Protein AF-A0A936IMQ7-F1 (afdb_monomer_lite)

Secondary structure (DSSP, 8-state):
--SSHHHHHHHHHHHHHHHHHHHHHHHHHHHHHHHHHHHHHHHHH-S-EEEE-TTT--EEEEEE-HHHHHHHHHTT-----EEEETTTTT-TT---TTHHHHHH-TTTTBHHHHHHHHHTT-B-TTT--B--GGGTTS---EEE-TTS-EE-GGGS-GGGHHHHHHH-EEE-HHHHHHHHHHHH-GGG-PPPP----STTT-----------

Radius of gyration: 28.68 Å; chains: 1; bounding box: 57×56×106 Å

pLDDT: mean 73.52, std 14.06, range [37.78, 94.25]

Structure (mmCIF, N/CA/C/O backbone):
data_AF-A0A936IMQ7-F1
#
_entry.id   AF-A0A936IMQ7-F1
#
loop_
_atom_site.group_PDB
_atom_site.id
_atom_site.type_symbol
_atom_site.label_atom_id
_atom_site.label_alt_id
_atom_site.label_comp_id
_atom_site.label_asym_id
_atom_site.label_entity_id
_atom_site.label_seq_id
_atom_site.pdbx_PDB_ins_code
_atom_site.Cartn_x
_atom_site.Cartn_y
_atom_site.Cartn_z
_atom_site.occupancy
_atom_site.B_iso_or_equiv
_atom_site.auth_seq_id
_atom_site.auth_comp_id
_atom_site.auth_asym_id
_atom_site.auth_atom_id
_atom_site.pdbx_PDB_model_num
ATOM 1 N N . MET A 1 1 ? -24.079 -12.547 72.847 1.00 51.12 1 MET A N 1
ATOM 2 C CA . MET A 1 1 ? -24.872 -12.432 71.599 1.00 51.12 1 MET A CA 1
ATOM 3 C C . MET A 1 1 ? -24.165 -11.682 70.463 1.00 51.12 1 MET A C 1
ATOM 5 O O . MET A 1 1 ? -24.538 -11.906 69.325 1.00 51.12 1 MET A O 1
ATOM 9 N N . LEU A 1 2 ? -23.136 -10.851 70.708 1.00 53.00 2 LEU A N 1
ATOM 10 C CA . LEU A 1 2 ? -22.425 -10.114 69.640 1.00 53.00 2 LEU A CA 1
ATOM 11 C C . LEU A 1 2 ? -21.290 -10.901 68.941 1.00 53.00 2 LEU A C 1
ATOM 13 O O . LEU A 1 2 ? -20.773 -10.449 67.925 1.00 53.00 2 LEU A O 1
ATOM 17 N N . THR A 1 3 ? -20.904 -12.077 69.447 1.00 53.38 3 THR A N 1
ATOM 18 C CA . THR A 1 3 ? -19.787 -12.890 68.920 1.00 53.38 3 THR A CA 1
ATOM 19 C C . THR A 1 3 ? -20.156 -13.793 67.736 1.00 53.38 3 THR A C 1
ATOM 21 O O . THR A 1 3 ? -19.270 -14.198 66.991 1.00 53.38 3 THR A O 1
ATOM 24 N N . GLU A 1 4 ? -21.446 -14.050 67.503 1.00 54.62 4 GLU A N 1
ATOM 25 C CA . GLU A 1 4 ? -21.937 -14.947 66.438 1.00 54.62 4 GLU A CA 1
ATOM 26 C C . GLU A 1 4 ? -22.021 -14.271 65.050 1.00 54.62 4 GLU A C 1
ATOM 28 O O . GLU A 1 4 ? -22.140 -14.942 64.028 1.00 54.62 4 GLU A O 1
ATOM 33 N N . LEU A 1 5 ? -21.924 -12.936 64.977 1.00 56.88 5 LEU A N 1
ATOM 34 C CA . LEU A 1 5 ? -22.020 -12.173 63.717 1.00 56.88 5 LEU A CA 1
ATOM 35 C C . LEU A 1 5 ? -20.677 -12.037 62.974 1.00 56.88 5 LEU A C 1
ATOM 37 O O . LEU A 1 5 ? -20.646 -11.768 61.772 1.00 56.88 5 LEU A O 1
ATOM 41 N N . ALA A 1 6 ? -19.557 -12.249 63.668 1.00 58.41 6 ALA A N 1
ATOM 42 C CA . ALA A 1 6 ? -18.212 -12.146 63.106 1.00 58.41 6 ALA A CA 1
ATOM 43 C C . ALA A 1 6 ? -17.912 -13.123 61.940 1.00 58.41 6 ALA A C 1
ATOM 45 O O . ALA A 1 6 ? -17.304 -12.681 60.960 1.00 58.41 6 ALA A O 1
ATOM 46 N N . PRO A 1 7 ? -18.308 -14.415 61.973 1.00 61.22 7 PRO A N 1
ATOM 47 C CA . PRO A 1 7 ? -18.085 -15.321 60.842 1.00 61.22 7 PRO A CA 1
ATOM 48 C C . PRO A 1 7 ? -18.966 -14.974 59.632 1.00 61.22 7 PRO A C 1
ATOM 50 O O . PRO A 1 7 ? -18.501 -15.060 58.495 1.00 61.22 7 PRO A O 1
ATOM 53 N N . PHE A 1 8 ? -20.193 -14.494 59.865 1.00 60.84 8 PHE A N 1
ATOM 54 C CA . PHE A 1 8 ? -21.113 -14.074 58.803 1.00 60.84 8 PHE A CA 1
ATOM 55 C C . PHE A 1 8 ? -20.605 -12.832 58.054 1.00 60.84 8 PHE A C 1
ATOM 57 O O . PHE A 1 8 ? -20.620 -12.805 56.823 1.00 60.84 8 PHE A O 1
ATOM 64 N N . MET A 1 9 ? -20.066 -11.833 58.768 1.00 61.41 9 MET A N 1
ATOM 65 C CA . MET A 1 9 ? -19.468 -10.648 58.133 1.00 61.41 9 MET A CA 1
ATOM 66 C C . MET A 1 9 ? -18.175 -10.963 57.364 1.00 61.41 9 MET A C 1
ATOM 68 O O . MET A 1 9 ? -17.939 -10.381 56.306 1.00 61.41 9 MET A O 1
ATOM 72 N N . LYS A 1 10 ? -17.355 -11.912 57.839 1.00 66.75 10 LYS A N 1
ATOM 73 C CA . LYS A 1 10 ? -16.156 -12.381 57.112 1.00 66.75 10 LYS A CA 1
ATOM 74 C C . LYS A 1 10 ? -16.511 -13.105 55.809 1.00 66.75 10 LYS A C 1
ATOM 76 O O . LYS A 1 10 ? -15.830 -12.911 54.801 1.00 66.75 10 LYS A O 1
ATOM 81 N N . GLY A 1 11 ? -17.588 -13.895 55.820 1.00 70.00 11 GLY A N 1
ATOM 82 C CA . GLY A 1 11 ? -18.145 -14.518 54.620 1.00 70.00 11 GLY A CA 1
ATOM 83 C C . GLY A 1 11 ? -18.614 -13.472 53.610 1.00 70.00 11 GLY A C 1
ATOM 84 O O . GLY A 1 11 ? -18.181 -13.499 52.462 1.00 70.00 11 GLY A O 1
ATOM 85 N N . LEU A 1 12 ? -19.411 -12.492 54.050 1.00 73.56 12 LEU A N 1
ATOM 86 C CA . LEU A 1 12 ? -19.926 -11.417 53.194 1.00 73.56 12 LEU A CA 1
ATOM 87 C C . LEU A 1 12 ? -18.802 -10.587 52.547 1.00 73.56 12 LEU A C 1
ATOM 89 O O . LEU A 1 12 ? -18.853 -10.325 51.349 1.00 73.56 12 LEU A O 1
ATOM 93 N N . LEU A 1 13 ? -17.764 -10.223 53.310 1.00 7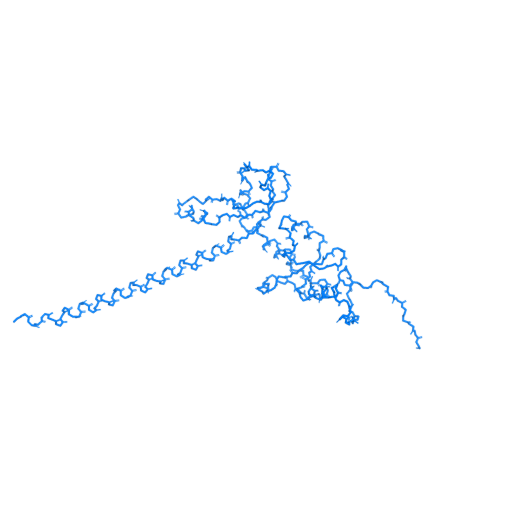4.12 13 LEU A N 1
ATOM 94 C CA . LEU A 1 13 ? -16.594 -9.495 52.800 1.00 74.12 13 LEU A CA 1
ATOM 95 C C . LEU A 1 13 ? -15.784 -10.323 51.788 1.00 74.12 13 LEU A C 1
ATOM 97 O O . LEU A 1 13 ? -15.306 -9.775 50.797 1.00 74.12 13 LEU A O 1
ATOM 101 N N . SER A 1 14 ? -15.674 -11.640 51.996 1.00 76.00 14 SER A N 1
ATOM 102 C CA . SER A 1 14 ? -15.011 -12.543 51.044 1.00 76.00 14 SER A CA 1
ATOM 103 C C . SER A 1 14 ? -15.805 -12.681 49.742 1.00 76.00 14 SER A C 1
ATOM 105 O O . SER A 1 14 ? -15.225 -12.605 48.662 1.00 76.00 14 SER A O 1
ATOM 107 N N . PHE A 1 15 ? -17.135 -12.801 49.822 1.00 81.50 15 PHE A N 1
ATOM 108 C CA . PHE A 1 15 ? -18.008 -12.801 48.643 1.00 81.50 15 PHE A CA 1
ATOM 109 C C . PHE A 1 15 ? -17.945 -11.473 47.882 1.00 81.50 15 PHE A C 1
ATOM 111 O O . PHE A 1 15 ? -17.841 -11.481 46.657 1.00 81.50 15 PHE A O 1
ATOM 118 N N . LEU A 1 16 ? -17.935 -10.337 48.588 1.00 86.06 16 LEU A N 1
ATOM 119 C CA . LEU A 1 16 ? -17.788 -9.017 47.968 1.00 86.06 16 LEU A CA 1
ATOM 120 C C . LEU A 1 16 ? -16.439 -8.878 47.245 1.00 86.06 16 LEU A C 1
ATOM 122 O O . LEU A 1 16 ? -16.382 -8.336 46.143 1.00 86.06 16 LEU A O 1
ATOM 126 N N . GLY A 1 17 ? -15.365 -9.410 47.839 1.00 85.12 17 GLY A N 1
ATOM 127 C CA . GLY A 1 17 ? -14.035 -9.456 47.233 1.00 85.12 17 GLY A CA 1
ATOM 128 C C . GLY A 1 17 ? -13.986 -10.305 45.962 1.00 85.12 17 GLY A C 1
ATOM 129 O O . GLY A 1 17 ? -13.409 -9.877 44.965 1.00 85.12 17 GLY A O 1
ATOM 130 N N . ILE A 1 18 ? -14.650 -11.465 45.956 1.00 87.19 18 ILE A N 1
ATOM 131 C CA . ILE A 1 18 ? -14.766 -12.317 44.761 1.00 87.19 18 ILE A CA 1
ATOM 132 C C . ILE A 1 18 ? -15.558 -11.600 43.664 1.00 87.19 18 ILE A C 1
ATOM 134 O O . ILE A 1 18 ? -15.120 -11.582 42.516 1.00 87.19 18 ILE A O 1
ATOM 138 N N . ILE A 1 19 ? -16.684 -10.964 44.003 1.00 89.38 19 ILE A N 1
ATOM 139 C CA . ILE A 1 19 ? -17.503 -10.212 43.039 1.00 89.38 19 ILE A CA 1
ATOM 140 C C . ILE A 1 19 ? -16.695 -9.060 42.425 1.00 89.38 19 ILE A C 1
ATOM 142 O O . ILE A 1 19 ? -16.680 -8.911 41.205 1.00 89.38 19 ILE A O 1
ATOM 146 N N . LEU A 1 20 ? -15.975 -8.283 43.240 1.00 91.50 20 LEU A N 1
ATOM 147 C CA . LEU A 1 20 ? -15.100 -7.210 42.756 1.00 91.50 20 LEU A CA 1
ATOM 148 C C . LEU A 1 20 ? -13.959 -7.743 41.881 1.00 91.50 20 LEU A C 1
ATOM 150 O O . LEU A 1 20 ? -13.658 -7.149 40.847 1.00 91.50 20 LEU A O 1
ATOM 154 N N . GLY A 1 21 ? -13.359 -8.876 42.253 1.00 91.88 21 GLY A N 1
ATOM 155 C CA . GLY A 1 21 ? -12.326 -9.538 41.459 1.00 91.88 21 GLY A CA 1
ATOM 156 C C . GLY A 1 21 ? -12.841 -9.983 40.090 1.00 91.88 21 GLY A C 1
ATOM 157 O O . GLY A 1 21 ? -12.215 -9.695 39.071 1.00 91.88 21 GLY A O 1
ATOM 158 N N . VAL A 1 22 ? -14.016 -10.615 40.042 1.00 93.06 22 VAL A N 1
ATOM 159 C CA . VAL A 1 22 ? -14.660 -11.026 38.785 1.00 93.06 22 VAL A CA 1
ATOM 160 C C . VAL A 1 22 ? -15.002 -9.808 37.925 1.00 93.06 22 VAL A C 1
ATOM 162 O O . VAL A 1 22 ? -14.702 -9.809 36.733 1.00 93.06 22 VAL A O 1
ATOM 165 N N . LEU A 1 23 ? -15.557 -8.743 38.511 1.00 93.94 23 LEU A N 1
ATOM 166 C CA . LEU A 1 23 ? -15.853 -7.502 37.787 1.00 93.94 23 LEU A CA 1
ATOM 167 C C . LEU A 1 23 ? -14.590 -6.863 37.196 1.00 93.94 23 LEU A C 1
ATOM 169 O O . LEU A 1 23 ? -14.617 -6.419 36.049 1.00 93.94 23 LEU A O 1
ATOM 173 N N . ALA A 1 24 ? -13.478 -6.858 37.935 1.00 93.12 24 ALA A N 1
ATOM 174 C CA . ALA A 1 24 ? -12.204 -6.348 37.438 1.00 93.12 24 ALA A CA 1
ATOM 175 C C . ALA A 1 24 ? -11.687 -7.171 36.247 1.00 93.12 24 ALA A C 1
ATOM 177 O O . ALA A 1 24 ? -11.289 -6.599 35.231 1.00 93.12 24 ALA A O 1
ATOM 178 N N . VAL A 1 25 ? -11.751 -8.504 36.327 1.00 94.06 25 VAL A N 1
ATOM 179 C CA . VAL A 1 25 ? -11.347 -9.393 35.224 1.00 94.06 25 VAL A CA 1
ATOM 180 C C . VAL A 1 25 ? -12.217 -9.168 33.986 1.00 94.06 25 VAL A C 1
ATOM 182 O O . VAL A 1 25 ? -11.688 -9.041 32.881 1.00 94.06 25 VAL A O 1
ATOM 185 N N . VAL A 1 26 ? -13.538 -9.058 34.157 1.00 94.25 26 VAL A N 1
ATOM 186 C CA . VAL A 1 26 ? -14.471 -8.780 33.053 1.00 94.25 26 VAL A CA 1
ATOM 187 C C . VAL A 1 26 ? -14.183 -7.418 32.418 1.00 94.25 26 VAL A C 1
ATOM 189 O O . VAL A 1 26 ? -14.146 -7.316 31.191 1.00 94.25 26 VAL A O 1
ATOM 192 N N . ALA A 1 27 ? -13.920 -6.386 33.222 1.00 92.94 27 ALA A N 1
ATOM 193 C CA . ALA A 1 27 ? -13.585 -5.055 32.722 1.00 92.94 27 ALA A CA 1
ATOM 194 C C . ALA A 1 27 ? -12.283 -5.055 31.903 1.00 92.94 27 ALA A C 1
ATOM 196 O O . ALA A 1 27 ? -12.239 -4.477 30.814 1.00 92.94 27 ALA A O 1
ATOM 197 N N . VAL A 1 28 ? -11.240 -5.746 32.379 1.00 93.62 28 VAL A N 1
ATOM 198 C CA . VAL A 1 28 ? -9.969 -5.888 31.649 1.00 93.62 28 VAL A CA 1
ATOM 199 C C . VAL A 1 28 ? -10.173 -6.658 30.344 1.00 93.62 28 VAL A C 1
ATOM 201 O O . VAL A 1 28 ? -9.701 -6.218 29.296 1.00 93.62 28 VAL A O 1
ATOM 204 N N . ALA A 1 29 ? -10.918 -7.766 30.369 1.00 91.56 29 ALA A N 1
ATOM 205 C CA . ALA A 1 29 ? -11.208 -8.551 29.171 1.00 91.56 29 ALA A CA 1
ATOM 206 C C . ALA A 1 29 ? -11.984 -7.738 28.118 1.00 91.56 29 ALA A C 1
ATOM 208 O O . ALA A 1 29 ? -11.628 -7.756 26.938 1.00 91.56 29 ALA A O 1
ATOM 209 N N . ALA A 1 30 ? -12.993 -6.971 28.541 1.00 91.38 30 ALA A N 1
ATOM 210 C CA . ALA A 1 30 ? -13.750 -6.084 27.661 1.00 91.38 30 ALA A CA 1
ATOM 211 C C . ALA A 1 30 ? -12.865 -4.980 27.056 1.00 91.38 30 ALA A C 1
ATOM 213 O O . ALA A 1 30 ? -12.957 -4.698 25.860 1.00 91.38 30 ALA A O 1
ATOM 214 N N . MET A 1 31 ? -11.968 -4.393 27.856 1.00 90.00 31 MET A N 1
ATOM 215 C CA . MET A 1 31 ? -11.026 -3.372 27.392 1.00 90.00 31 MET A CA 1
ATOM 216 C C . MET A 1 31 ? -10.050 -3.929 26.347 1.00 90.00 31 MET A C 1
ATOM 218 O O . MET A 1 31 ? -9.842 -3.302 25.308 1.00 90.00 31 MET A O 1
ATOM 222 N N . LEU A 1 32 ? -9.499 -5.125 26.576 1.00 90.12 32 LEU A N 1
ATOM 223 C CA . LEU A 1 32 ? -8.622 -5.800 25.615 1.00 90.12 32 LEU A CA 1
ATOM 224 C C . LEU A 1 32 ? -9.361 -6.149 24.320 1.00 90.12 32 LEU A C 1
ATOM 226 O O . LEU A 1 32 ? -8.831 -5.938 23.229 1.00 90.12 32 LEU A O 1
ATOM 230 N N . TRP A 1 33 ? -10.598 -6.636 24.417 1.00 90.44 33 TRP A N 1
ATOM 231 C CA . TRP A 1 33 ? -11.414 -6.955 23.247 1.00 90.44 33 TRP A CA 1
ATOM 232 C C . TRP A 1 33 ? -11.712 -5.713 22.396 1.00 90.44 33 TRP A C 1
ATOM 234 O O . TRP A 1 33 ? -11.507 -5.731 21.179 1.00 90.44 33 TRP A O 1
ATOM 244 N N . LEU A 1 34 ? -12.099 -4.602 23.033 1.00 83.50 34 LEU A N 1
ATOM 245 C CA . LEU A 1 34 ? -12.276 -3.312 22.360 1.00 83.50 34 LEU A CA 1
ATOM 246 C C . LEU A 1 34 ? -10.975 -2.826 21.714 1.00 83.50 34 LEU A C 1
ATOM 248 O O . LEU A 1 34 ? -10.996 -2.396 20.562 1.00 83.50 34 LEU A O 1
ATOM 252 N N . ALA A 1 35 ? -9.838 -2.943 22.405 1.00 78.06 35 ALA A N 1
ATOM 253 C CA . ALA A 1 35 ? -8.538 -2.569 21.856 1.00 78.06 35 ALA A CA 1
ATOM 254 C C . ALA A 1 35 ? -8.197 -3.374 20.592 1.00 78.06 35 ALA A C 1
ATOM 256 O O . ALA A 1 35 ? -7.754 -2.797 19.600 1.00 78.06 35 ALA A O 1
ATOM 257 N N . VAL A 1 36 ? -8.468 -4.683 20.578 1.00 81.62 36 VAL A N 1
ATOM 258 C CA . VAL A 1 36 ? -8.262 -5.540 19.398 1.00 81.62 36 VAL A CA 1
ATOM 259 C C . VAL A 1 36 ? -9.173 -5.131 18.241 1.00 81.62 36 VAL A C 1
ATOM 261 O O . VAL A 1 36 ? -8.711 -5.059 17.100 1.00 81.62 36 VAL A O 1
ATOM 264 N N . LEU A 1 37 ? -10.448 -4.838 18.502 1.00 77.06 37 LEU A N 1
ATOM 265 C CA . LEU A 1 37 ? -11.380 -4.383 17.466 1.00 77.06 37 LEU A CA 1
ATOM 266 C C . LEU A 1 37 ? -10.973 -3.034 16.872 1.00 77.06 37 LEU A C 1
ATOM 268 O O . LEU A 1 37 ? -10.955 -2.880 15.647 1.00 77.06 37 LEU A O 1
ATOM 272 N N . VAL A 1 38 ? -10.606 -2.075 17.724 1.00 72.62 38 VAL A N 1
ATOM 273 C CA . VAL A 1 38 ? -10.101 -0.765 17.298 1.00 72.62 38 VAL A CA 1
ATOM 274 C C . VAL A 1 38 ? -8.823 -0.941 16.490 1.00 72.62 38 VAL A C 1
ATOM 276 O O . VAL A 1 38 ? -8.717 -0.383 15.404 1.00 72.62 38 VAL A O 1
ATOM 279 N N . PHE A 1 39 ? -7.887 -1.768 16.954 1.00 70.75 39 PHE A N 1
ATOM 280 C CA . PHE A 1 39 ? -6.629 -2.025 16.261 1.00 70.75 39 PHE A CA 1
ATOM 281 C C . PHE A 1 39 ? -6.828 -2.694 14.896 1.00 70.75 39 PHE A C 1
ATOM 283 O O . PHE A 1 39 ? -6.188 -2.301 13.922 1.00 70.75 39 PHE A O 1
ATOM 290 N N . ARG A 1 40 ? -7.738 -3.670 14.790 1.00 70.19 40 ARG A N 1
ATOM 291 C CA . ARG A 1 40 ? -8.092 -4.311 13.512 1.00 70.19 40 ARG A CA 1
ATOM 292 C C . ARG A 1 40 ? -8.720 -3.323 12.542 1.00 70.19 40 ARG A C 1
ATOM 294 O O . ARG A 1 40 ? -8.274 -3.231 11.403 1.00 70.19 40 ARG A O 1
ATOM 301 N N . THR A 1 41 ? -9.701 -2.555 13.007 1.00 60.03 41 THR A N 1
ATOM 302 C CA . THR A 1 41 ? -10.362 -1.523 12.197 1.00 60.03 41 THR A CA 1
ATOM 303 C C . THR A 1 41 ? -9.352 -0.470 11.748 1.00 60.03 41 THR A C 1
ATOM 305 O O . THR A 1 41 ? -9.326 -0.082 10.586 1.00 60.03 41 THR A O 1
ATOM 308 N N . TRP A 1 42 ? -8.464 -0.052 12.648 1.00 60.06 42 TRP A N 1
ATOM 309 C CA . TRP A 1 42 ? -7.395 0.890 12.356 1.00 60.06 42 TRP A CA 1
ATOM 310 C C . TRP A 1 42 ? -6.408 0.340 11.331 1.00 60.06 42 TRP A C 1
ATOM 312 O O . TRP A 1 42 ? -6.083 1.054 10.392 1.00 60.06 42 TRP A O 1
ATOM 322 N N . ARG A 1 43 ? -5.983 -0.925 11.444 1.00 62.09 43 ARG A N 1
ATOM 323 C CA . ARG A 1 43 ? -5.125 -1.569 10.436 1.00 62.09 43 ARG A CA 1
ATOM 324 C C . ARG A 1 43 ? -5.801 -1.692 9.073 1.00 62.09 43 ARG A C 1
ATOM 326 O O . ARG A 1 43 ? -5.127 -1.506 8.074 1.00 62.09 43 ARG A O 1
ATOM 333 N N . GLN A 1 44 ? -7.098 -1.997 9.028 1.00 59.06 44 GLN A N 1
ATOM 334 C CA . GLN A 1 44 ? -7.849 -2.110 7.771 1.00 59.06 44 GLN A CA 1
ATOM 335 C C . GLN A 1 44 ? -8.097 -0.750 7.105 1.00 59.06 44 GLN A C 1
ATOM 337 O O . GLN A 1 44 ? -8.169 -0.663 5.884 1.00 59.06 44 GLN A O 1
ATOM 342 N N . GLN A 1 45 ? -8.255 0.311 7.901 1.00 55.03 45 GLN A N 1
ATOM 343 C CA . GLN A 1 45 ? -8.520 1.662 7.400 1.00 55.03 45 GLN A CA 1
ATOM 344 C C . GLN A 1 45 ? -7.242 2.467 7.139 1.00 55.03 45 GLN A C 1
ATOM 346 O O . GLN A 1 45 ? -7.274 3.405 6.334 1.00 55.03 45 GLN A O 1
ATOM 351 N N . ARG A 1 46 ? -6.128 2.100 7.790 1.00 53.03 46 ARG A N 1
ATOM 352 C CA . ARG A 1 46 ? -4.794 2.620 7.492 1.00 53.03 46 ARG A CA 1
ATOM 353 C C . ARG A 1 46 ? -4.306 2.079 6.161 1.00 53.03 46 ARG A C 1
ATOM 355 O O . ARG A 1 46 ? -4.319 0.880 5.911 1.00 53.03 46 ARG A O 1
ATOM 362 N N . GLY A 1 47 ? -3.808 2.985 5.340 1.00 61.34 47 GLY A N 1
ATOM 363 C CA . GLY A 1 47 ? -3.263 2.661 4.038 1.00 61.34 47 GLY A CA 1
ATOM 364 C C . GLY A 1 47 ? -3.447 3.831 3.094 1.00 61.34 47 GLY A C 1
ATOM 365 O O . GLY A 1 47 ? -4.458 4.538 3.145 1.00 61.34 47 GLY A O 1
ATOM 366 N N . MET A 1 48 ? -2.453 4.017 2.235 1.00 64.12 48 MET A N 1
ATOM 367 C CA . MET A 1 48 ? -2.537 4.984 1.156 1.00 64.12 48 MET A CA 1
ATOM 368 C C . MET A 1 48 ? -3.579 4.496 0.150 1.00 64.12 48 MET A C 1
ATOM 370 O O . MET A 1 48 ? -3.650 3.304 -0.174 1.00 64.12 48 MET A O 1
ATOM 374 N N . ARG A 1 49 ? -4.419 5.417 -0.306 1.00 75.88 49 ARG A N 1
ATOM 375 C CA . ARG A 1 49 ? -5.433 5.178 -1.327 1.00 75.88 49 ARG A CA 1
ATOM 376 C C . ARG A 1 49 ? -5.067 5.951 -2.578 1.00 75.88 49 ARG A C 1
ATOM 378 O O . ARG A 1 49 ? -4.639 7.102 -2.489 1.00 75.88 49 ARG A O 1
ATOM 385 N N . VAL A 1 50 ? -5.246 5.314 -3.726 1.00 76.38 50 VAL A N 1
ATOM 386 C CA . VAL A 1 50 ? -5.078 5.955 -5.028 1.00 76.38 50 VAL A CA 1
ATOM 387 C C . VAL A 1 50 ? -6.453 6.391 -5.495 1.00 76.38 50 VAL A C 1
ATOM 389 O O . VAL A 1 50 ? -7.366 5.575 -5.604 1.00 76.38 50 VAL A O 1
ATOM 392 N N . ILE A 1 51 ? -6.607 7.687 -5.724 1.00 77.00 51 ILE A N 1
ATOM 393 C CA . ILE A 1 51 ? -7.869 8.294 -6.145 1.00 77.00 51 ILE A CA 1
ATOM 394 C C . ILE A 1 51 ? -7.632 9.232 -7.324 1.00 77.00 51 ILE A C 1
ATOM 396 O O . ILE A 1 51 ? -6.545 9.795 -7.480 1.00 77.00 51 ILE A O 1
ATOM 400 N N . THR A 1 52 ? -8.669 9.463 -8.123 1.00 76.19 52 THR A N 1
ATOM 401 C CA . THR A 1 52 ? -8.628 10.481 -9.176 1.00 76.19 52 THR A CA 1
ATOM 402 C C . THR A 1 52 ? -9.155 11.790 -8.607 1.00 76.19 52 THR A C 1
ATOM 404 O O . THR A 1 52 ? -10.315 11.880 -8.196 1.00 76.19 52 THR A O 1
ATOM 407 N N . CYS A 1 53 ? -8.307 12.819 -8.556 1.00 75.00 53 CYS A N 1
ATOM 408 C CA . CYS A 1 53 ? -8.693 14.126 -8.035 1.00 75.00 53 CYS A CA 1
ATOM 409 C C . CYS A 1 53 ? -9.744 14.772 -8.962 1.00 75.00 53 CYS A C 1
ATOM 411 O O . CYS A 1 53 ? -9.457 14.972 -10.143 1.00 75.00 53 CYS A O 1
ATOM 413 N N . PRO A 1 54 ? -10.939 15.142 -8.462 1.00 73.06 54 PRO A N 1
ATOM 414 C CA . PRO A 1 54 ? -12.013 15.672 -9.305 1.00 73.06 54 PRO A CA 1
ATOM 415 C C . PRO A 1 54 ? -11.687 17.045 -9.903 1.00 73.06 54 PRO A C 1
ATOM 417 O O . PRO A 1 54 ? -12.194 17.390 -10.959 1.00 73.06 54 PRO A O 1
ATOM 420 N N . GLU A 1 55 ? -10.814 17.822 -9.260 1.00 69.88 55 GLU A N 1
ATOM 421 C CA . GLU A 1 55 ? -10.494 19.182 -9.705 1.00 69.88 55 GLU A CA 1
ATOM 422 C C . GLU A 1 55 ? -9.472 19.243 -10.851 1.00 69.88 55 GLU A C 1
ATOM 424 O O . GLU A 1 55 ? -9.313 20.286 -11.476 1.00 69.88 55 GLU A O 1
ATOM 429 N N . ASN A 1 56 ? -8.679 18.193 -11.068 1.00 70.50 56 ASN A N 1
ATOM 430 C CA . ASN A 1 56 ? -7.631 18.200 -12.100 1.00 70.50 56 ASN A CA 1
ATOM 431 C C . ASN A 1 56 ? -7.515 16.885 -12.877 1.00 70.50 56 ASN A C 1
ATOM 433 O O . ASN A 1 56 ? -6.637 16.773 -13.728 1.00 70.50 56 ASN A O 1
ATOM 437 N N . HIS A 1 57 ? -8.366 15.906 -12.571 1.00 73.00 57 HIS A N 1
ATOM 438 C CA . HIS A 1 57 ? -8.432 14.587 -13.201 1.00 73.00 57 HIS A CA 1
ATOM 439 C C . HIS A 1 57 ? -7.124 13.786 -13.179 1.00 73.00 57 HIS A C 1
ATOM 441 O O . HIS A 1 57 ? -6.980 12.827 -13.930 1.00 73.00 57 HIS A O 1
ATOM 447 N N . LYS A 1 58 ? -6.173 14.140 -12.306 1.00 72.94 58 LYS A N 1
ATOM 448 C CA . LYS A 1 58 ? -4.934 13.377 -12.124 1.00 72.94 58 LYS A CA 1
ATOM 449 C C . LYS A 1 58 ? -5.033 12.469 -10.905 1.00 72.94 58 LYS A C 1
ATOM 451 O O . LYS A 1 58 ? -5.724 12.779 -9.929 1.00 72.94 58 LYS A O 1
ATOM 456 N N . THR A 1 59 ? -4.273 11.386 -10.947 1.00 75.88 59 THR A N 1
ATOM 457 C CA . THR A 1 59 ? -4.108 10.455 -9.838 1.00 75.88 59 THR A CA 1
ATOM 458 C C . THR A 1 59 ? -3.413 11.132 -8.657 1.00 75.88 59 THR A C 1
ATOM 460 O O . THR A 1 59 ? -2.431 11.854 -8.832 1.00 75.88 59 THR A O 1
ATOM 463 N N . ALA A 1 60 ? -3.932 10.924 -7.450 1.00 72.25 60 ALA A N 1
ATOM 464 C CA . ALA A 1 60 ? -3.361 11.434 -6.210 1.00 72.25 60 ALA A CA 1
ATOM 465 C C . ALA A 1 60 ? -3.340 10.333 -5.147 1.00 72.25 60 ALA A C 1
ATOM 467 O O . ALA A 1 60 ? -4.297 9.565 -5.015 1.00 72.25 60 ALA A O 1
ATOM 468 N N . ALA A 1 61 ? -2.256 10.289 -4.374 1.00 73.19 61 ALA A N 1
ATOM 469 C CA . ALA A 1 61 ? -2.154 9.436 -3.204 1.00 73.19 61 ALA A CA 1
ATOM 470 C C . ALA A 1 61 ? -2.711 10.184 -1.992 1.00 73.19 61 ALA A C 1
ATOM 472 O O . ALA A 1 61 ? -2.280 11.303 -1.687 1.00 73.19 61 ALA A O 1
ATOM 473 N N . VAL A 1 62 ? -3.675 9.572 -1.307 1.00 71.62 62 VAL A N 1
ATOM 474 C CA . VAL A 1 62 ? -4.299 10.150 -0.117 1.00 71.62 62 VAL A CA 1
ATOM 475 C C . VAL A 1 62 ? -4.324 9.177 1.046 1.00 71.62 62 VAL A C 1
ATOM 477 O O . VAL A 1 62 ? -4.541 7.977 0.881 1.00 71.62 62 VAL A O 1
ATOM 480 N N . GLU A 1 63 ? -4.154 9.717 2.245 1.00 68.38 63 GLU A N 1
ATOM 481 C CA . GLU A 1 63 ? -4.337 8.987 3.493 1.00 68.38 63 GLU A CA 1
ATOM 482 C C . GLU A 1 63 ? -5.524 9.588 4.255 1.00 68.38 63 GLU A C 1
ATOM 484 O O . GLU A 1 63 ? -5.694 10.808 4.311 1.00 68.38 63 GLU A O 1
ATOM 489 N N . VAL A 1 64 ? -6.369 8.730 4.829 1.00 65.88 64 VAL A N 1
ATOM 490 C CA . VAL A 1 64 ? -7.521 9.147 5.639 1.00 65.88 64 VAL A CA 1
ATOM 491 C C . VAL A 1 64 ? -7.108 9.217 7.106 1.00 65.88 64 VAL A C 1
ATOM 493 O O . VAL A 1 64 ? -6.505 8.288 7.646 1.00 65.88 64 VAL A O 1
ATOM 496 N N . SER A 1 65 ? -7.500 10.292 7.788 1.00 59.81 65 SER A N 1
ATOM 497 C CA . SER A 1 65 ? -7.295 10.458 9.224 1.00 59.81 65 SER A CA 1
ATOM 498 C C . SER A 1 65 ? -8.185 9.500 10.029 1.00 59.81 65 SER A C 1
ATOM 500 O O . SER A 1 65 ? -9.333 9.772 10.380 1.00 59.81 65 SER A O 1
ATOM 502 N N . VAL A 1 66 ? -7.620 8.339 10.359 1.00 61.53 66 VAL A N 1
ATOM 503 C CA . VAL A 1 66 ? -8.296 7.297 11.144 1.00 61.53 66 VAL A CA 1
ATOM 504 C C . VAL A 1 66 ? -8.738 7.769 12.546 1.00 61.53 66 VAL A C 1
ATOM 506 O O . VAL A 1 66 ? -9.835 7.399 12.962 1.00 61.53 66 VAL A O 1
ATOM 509 N N . PRO A 1 67 ? -7.976 8.604 13.288 1.00 57.59 67 PRO A N 1
ATOM 510 C CA . PRO A 1 67 ? -8.413 9.079 14.604 1.00 57.59 67 PRO A CA 1
ATOM 511 C C . PRO A 1 67 ? -9.688 9.934 14.556 1.00 57.59 67 PRO A C 1
ATOM 513 O O . PRO A 1 67 ? -10.553 9.781 15.417 1.00 57.59 67 PRO A O 1
ATOM 516 N N . HIS A 1 68 ? -9.818 10.806 13.545 1.00 58.66 68 HIS A N 1
ATOM 517 C CA . HIS A 1 68 ? -11.003 11.655 13.367 1.00 58.66 68 HIS A CA 1
ATOM 518 C C . HIS A 1 68 ? -12.223 10.801 13.034 1.00 58.66 68 HIS A C 1
ATOM 520 O O . HIS A 1 68 ? -13.252 10.914 13.691 1.00 58.66 68 HIS A O 1
ATOM 526 N N . LEU A 1 69 ? -12.053 9.854 12.110 1.00 56.03 69 LEU A N 1
ATOM 527 C CA . LEU A 1 69 ? -13.106 8.939 11.684 1.00 56.03 69 LEU A CA 1
ATOM 528 C C . LEU A 1 69 ? -13.635 8.050 12.818 1.00 56.03 69 LEU A C 1
ATOM 530 O O . LEU A 1 69 ? -14.837 7.830 12.924 1.00 56.03 69 LEU A O 1
ATOM 534 N N . ILE A 1 70 ? -12.761 7.534 13.688 1.00 61.50 70 ILE A N 1
ATOM 535 C CA . ILE A 1 70 ? -13.192 6.722 14.838 1.00 61.50 70 ILE A CA 1
ATOM 536 C C . ILE A 1 70 ? -14.004 7.571 15.823 1.00 61.50 70 ILE A C 1
ATOM 538 O O . ILE A 1 70 ? -15.037 7.117 16.318 1.00 61.50 70 ILE A O 1
ATOM 542 N N . LYS A 1 71 ? -13.559 8.804 16.091 1.00 62.22 71 LYS A N 1
ATOM 543 C CA . LYS A 1 71 ? -14.228 9.715 17.026 1.00 62.22 71 LYS A CA 1
ATOM 544 C C . LYS A 1 71 ? -15.632 10.084 16.545 1.00 62.22 71 LYS A C 1
ATOM 546 O O . LYS A 1 71 ? -16.574 10.031 17.329 1.00 62.22 71 LYS A O 1
ATOM 551 N N . THR A 1 72 ? -15.773 10.411 15.266 1.00 62.06 72 THR A N 1
ATOM 552 C CA . THR A 1 72 ? -17.044 10.846 14.673 1.00 62.06 72 THR A CA 1
ATOM 553 C C . THR A 1 72 ? -17.985 9.668 14.397 1.00 62.06 72 THR A C 1
ATOM 555 O O . THR A 1 72 ? -19.191 9.775 14.618 1.00 62.06 72 THR A O 1
ATOM 558 N N . LYS A 1 73 ? -17.453 8.476 14.084 1.00 60.38 73 LYS A N 1
ATOM 559 C CA . LYS A 1 73 ? -18.241 7.230 14.030 1.00 60.38 73 LYS A CA 1
ATOM 560 C C . LYS A 1 73 ? -18.889 6.889 15.376 1.00 60.38 73 LYS A C 1
ATOM 562 O O . LYS A 1 73 ? -20.027 6.432 15.398 1.00 60.38 73 LYS A O 1
ATOM 567 N N . LEU A 1 74 ? -18.203 7.144 16.493 1.00 61.69 74 LEU A N 1
ATOM 568 C CA . LEU A 1 74 ? -18.777 6.972 17.834 1.00 61.69 74 LEU A CA 1
ATOM 569 C C . LEU A 1 74 ? -19.911 7.979 18.124 1.00 61.69 74 LEU A C 1
ATOM 571 O O . LEU A 1 74 ? -20.756 7.722 18.973 1.00 61.69 74 LEU A O 1
ATOM 575 N N . GLN A 1 75 ? -19.933 9.107 17.408 1.00 66.81 75 GLN A N 1
ATOM 576 C CA . GLN A 1 75 ? -20.941 10.169 17.504 1.00 66.81 75 GLN A CA 1
ATOM 577 C C . GLN A 1 75 ? -22.086 10.010 16.484 1.00 66.81 75 GLN A C 1
ATOM 579 O O . GLN A 1 75 ? -22.981 10.849 16.440 1.00 66.81 75 GLN A O 1
ATOM 584 N N . GLY A 1 76 ? -22.087 8.937 15.682 1.00 48.34 76 GLY A N 1
ATOM 585 C CA . GLY A 1 76 ? -23.167 8.604 14.744 1.00 48.34 76 GLY A CA 1
ATOM 586 C C . GLY A 1 76 ? -23.063 9.242 13.354 1.00 48.34 76 GLY A C 1
ATOM 587 O O . GLY A 1 76 ? -23.851 8.891 12.481 1.00 48.34 76 GLY A O 1
ATOM 588 N N . ALA A 1 77 ? -22.078 10.110 13.113 1.00 56.50 77 ALA A N 1
ATOM 589 C CA . ALA A 1 77 ? -21.832 10.731 11.812 1.00 56.50 77 ALA A CA 1
ATOM 590 C C . ALA A 1 77 ? -20.357 10.529 11.430 1.00 56.50 77 ALA A C 1
ATOM 592 O O . ALA A 1 77 ? -19.516 11.303 11.870 1.00 56.50 77 ALA A O 1
ATOM 593 N N . PRO A 1 78 ? -19.996 9.468 10.685 1.00 57.44 78 PRO A N 1
ATOM 594 C CA . PRO A 1 78 ? -18.609 9.220 10.310 1.00 57.44 78 PRO A CA 1
ATOM 595 C C . PRO A 1 78 ? -18.123 10.302 9.340 1.00 57.44 78 PRO A C 1
ATOM 597 O O . PRO A 1 78 ? -18.463 10.293 8.163 1.00 57.44 78 PRO A O 1
ATOM 600 N N . GLU A 1 79 ? -17.306 11.226 9.835 1.00 61.28 79 GLU A N 1
ATOM 601 C CA . GLU A 1 79 ? -16.642 12.227 9.003 1.00 61.28 79 GLU A CA 1
ATOM 602 C C . GLU A 1 79 ? -15.300 11.685 8.516 1.00 61.28 79 GLU A C 1
ATOM 604 O O . GLU A 1 79 ? -14.373 11.445 9.302 1.00 61.28 79 GLU A O 1
ATOM 609 N N . PHE A 1 80 ? -15.179 11.520 7.202 1.00 60.72 80 PHE A N 1
ATOM 610 C CA . PHE A 1 80 ? -13.903 11.260 6.559 1.00 60.72 80 PHE A CA 1
ATOM 611 C C . PHE A 1 80 ? -13.150 12.585 6.416 1.00 60.72 80 PHE A C 1
ATOM 613 O O . PHE A 1 80 ? -13.707 13.596 6.005 1.00 60.72 80 PHE A O 1
ATOM 620 N N . ARG A 1 81 ? -11.864 12.597 6.768 1.00 67.12 81 ARG A N 1
ATOM 621 C CA . ARG A 1 81 ? -10.980 13.748 6.552 1.00 67.12 81 ARG A CA 1
ATOM 622 C C . ARG A 1 81 ? -9.619 13.247 6.119 1.00 67.12 81 ARG A C 1
ATOM 624 O O . ARG A 1 81 ? -9.111 12.295 6.713 1.00 67.12 81 ARG A O 1
ATOM 631 N N . LEU A 1 82 ? -9.016 13.881 5.121 1.00 68.69 82 LEU A N 1
ATOM 632 C CA . LEU A 1 82 ? -7.668 13.522 4.675 1.00 68.69 82 LEU A CA 1
ATOM 633 C C . LEU A 1 82 ? -6.618 13.913 5.729 1.00 68.69 82 LEU A C 1
ATOM 635 O O . LEU A 1 82 ? -6.638 15.038 6.227 1.00 68.69 82 LEU A O 1
ATOM 639 N N . SER A 1 83 ? -5.715 12.990 6.074 1.00 63.84 83 SER A N 1
ATOM 640 C CA . SER A 1 83 ? -4.513 13.273 6.875 1.00 63.84 83 SER A CA 1
ATOM 641 C C . SER A 1 83 ? -3.362 13.754 6.003 1.00 63.84 83 SER A C 1
ATOM 643 O O . SER A 1 83 ? -2.609 14.625 6.427 1.00 63.84 83 SER A O 1
ATOM 645 N N . GLN A 1 84 ? -3.229 13.197 4.797 1.00 66.31 84 GLN A N 1
ATOM 646 C CA . GLN A 1 84 ? -2.179 13.539 3.842 1.00 66.31 84 GLN A CA 1
ATOM 647 C C . GLN A 1 84 ? -2.707 13.458 2.409 1.00 66.31 84 GLN A C 1
ATOM 649 O O . GLN A 1 84 ? -3.587 12.654 2.093 1.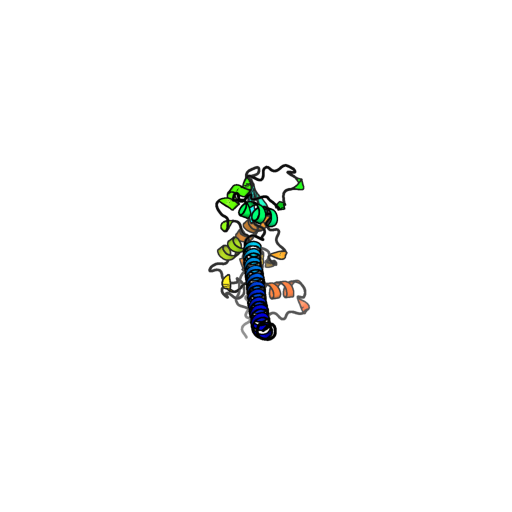00 66.31 84 GLN A O 1
ATOM 654 N N . CYS A 1 85 ? -2.147 14.294 1.540 1.00 74.44 85 CYS A N 1
ATOM 655 C CA . CYS A 1 85 ? -2.401 14.296 0.106 1.00 74.44 85 CYS A CA 1
ATOM 656 C C . CYS A 1 85 ? -1.092 14.650 -0.600 1.00 74.44 85 CYS A C 1
ATOM 658 O O . CYS A 1 85 ? -0.501 15.685 -0.284 1.00 74.44 85 CYS A O 1
ATOM 660 N N . SER A 1 86 ? -0.650 13.840 -1.567 1.00 72.19 86 SER A N 1
ATOM 661 C CA . SER A 1 86 ? 0.602 14.104 -2.300 1.00 72.19 86 SER A CA 1
ATOM 662 C C . SER A 1 86 ? 0.583 15.428 -3.079 1.00 72.19 86 SER A C 1
ATOM 664 O O . SER A 1 86 ? 1.623 15.958 -3.451 1.00 72.19 86 SER A O 1
ATOM 666 N N . ARG A 1 87 ? -0.602 16.023 -3.261 1.00 72.00 87 ARG A N 1
ATOM 667 C CA . ARG A 1 87 ? -0.812 17.295 -3.965 1.00 72.00 87 ARG A CA 1
ATOM 668 C C . ARG A 1 87 ? -0.904 18.531 -3.067 1.00 72.00 87 ARG A C 1
ATOM 670 O O . ARG A 1 87 ? -1.192 19.619 -3.566 1.00 72.00 87 ARG A O 1
ATOM 677 N N . TRP A 1 88 ? -0.728 18.394 -1.752 1.00 68.69 88 TRP A N 1
ATOM 678 C CA . TRP A 1 88 ? -1.089 19.464 -0.815 1.00 68.69 88 TRP A CA 1
ATOM 679 C C . TRP A 1 88 ? -0.234 20.754 -0.850 1.00 68.69 88 TRP A C 1
ATOM 681 O O . TRP A 1 88 ? -0.782 21.782 -0.462 1.00 68.69 88 TRP A O 1
ATOM 691 N N . PRO A 1 89 ? 1.007 20.840 -1.373 1.00 60.16 89 PRO A N 1
ATOM 692 C CA . PRO A 1 89 ? 1.619 22.163 -1.526 1.00 60.16 89 PRO A CA 1
ATOM 693 C C . PRO A 1 89 ? 0.973 22.998 -2.649 1.00 60.16 89 PRO A C 1
ATOM 695 O O . PRO A 1 89 ? 0.930 24.218 -2.548 1.00 60.16 89 PRO A O 1
ATOM 698 N N . GLU A 1 90 ? 0.416 22.369 -3.693 1.00 58.31 90 GLU A N 1
ATOM 699 C CA . GLU A 1 90 ? -0.189 23.072 -4.843 1.00 58.31 90 GLU A CA 1
ATOM 700 C C . GLU A 1 90 ? -1.624 23.561 -4.577 1.00 58.31 90 GLU A C 1
ATOM 702 O O . GLU A 1 90 ? -2.104 24.469 -5.253 1.00 58.31 90 GLU A O 1
ATOM 707 N N . LYS A 1 91 ? -2.338 22.936 -3.628 1.00 59.94 91 LYS A N 1
ATOM 708 C CA . LYS A 1 91 ? -3.773 23.164 -3.361 1.00 59.94 91 LYS A CA 1
ATOM 709 C C . LYS A 1 91 ? -4.086 23.283 -1.869 1.00 59.94 91 LYS A C 1
ATOM 711 O O . LYS A 1 91 ? -4.960 22.589 -1.340 1.00 59.94 91 LYS A O 1
ATOM 716 N N . ALA A 1 92 ? -3.350 24.144 -1.171 1.00 53.47 92 ALA A N 1
ATOM 717 C CA . ALA A 1 92 ? -3.650 24.523 0.208 1.00 53.47 92 ALA A CA 1
ATOM 718 C C . ALA A 1 92 ? -5.061 25.151 0.277 1.00 53.47 92 ALA A C 1
ATOM 720 O O . ALA A 1 92 ? -5.247 26.313 -0.061 1.00 53.47 92 ALA A O 1
ATOM 721 N N . GLY A 1 93 ? -6.070 24.347 0.634 1.00 60.38 93 GLY A N 1
ATOM 722 C CA . GLY A 1 93 ? -7.493 24.725 0.585 1.00 60.38 93 GLY A CA 1
ATOM 723 C C . GLY A 1 93 ? -8.410 23.739 -0.152 1.00 60.38 93 GLY A C 1
ATOM 724 O O . GLY A 1 93 ? -9.593 24.023 -0.300 1.00 60.38 93 GLY A O 1
ATOM 725 N N . CYS A 1 94 ? -7.891 22.591 -0.608 1.00 70.25 94 CYS A N 1
ATOM 726 C CA . CYS A 1 94 ? -8.673 21.537 -1.266 1.00 70.25 94 CYS A CA 1
ATOM 727 C C . CYS A 1 94 ? -9.924 21.136 -0.457 1.00 70.25 94 CYS A C 1
ATOM 729 O O . CYS A 1 94 ? -9.816 20.756 0.711 1.00 70.25 94 CYS A O 1
ATOM 731 N N . GLY A 1 95 ? -11.095 21.159 -1.107 1.00 67.62 95 GLY A N 1
ATOM 732 C CA . GLY A 1 95 ? -12.402 20.854 -0.505 1.00 67.62 95 GLY A CA 1
ATOM 733 C C . GLY A 1 95 ? -12.647 19.375 -0.178 1.00 67.62 95 GLY A C 1
ATOM 734 O O . GLY A 1 95 ? -13.724 19.028 0.285 1.00 67.62 95 GLY A O 1
ATOM 735 N N . GLN A 1 96 ? -11.661 18.499 -0.411 1.00 75.00 96 GLN A N 1
ATOM 736 C CA . GLN A 1 96 ? -11.702 17.060 -0.106 1.00 75.00 96 GLN A CA 1
ATOM 737 C C . GLN A 1 96 ? -12.860 16.278 -0.764 1.00 75.00 96 GLN A C 1
ATOM 739 O O . GLN A 1 96 ? -13.163 15.171 -0.335 1.00 75.00 96 GLN A O 1
ATOM 744 N N . GLU A 1 97 ? -13.447 16.780 -1.858 1.00 72.38 97 GLU A N 1
ATOM 745 C CA . GLU A 1 97 ? -14.569 16.136 -2.577 1.00 72.38 97 GLU A CA 1
ATOM 746 C C . GLU A 1 97 ? -14.238 14.709 -3.063 1.00 72.38 97 GLU A C 1
ATOM 748 O O . GLU A 1 97 ? -15.111 13.862 -3.243 1.00 72.38 97 GLU A O 1
ATOM 753 N N . CYS A 1 98 ? -12.950 14.389 -3.220 1.00 72.81 98 CYS A N 1
ATOM 754 C CA . CYS A 1 98 ? -12.506 13.036 -3.532 1.00 72.81 98 CYS A CA 1
ATOM 755 C C . CYS A 1 98 ? -12.805 11.996 -2.436 1.00 72.81 98 CYS A C 1
ATOM 757 O O . CYS A 1 98 ? -12.817 10.802 -2.733 1.00 72.81 98 CYS A O 1
ATOM 759 N N . LEU A 1 99 ? -13.090 12.415 -1.198 1.00 74.12 99 LEU A N 1
ATOM 760 C CA . LEU A 1 99 ? -13.524 11.525 -0.116 1.00 74.12 99 LEU A CA 1
ATOM 761 C C . LEU A 1 99 ? -14.816 10.780 -0.458 1.00 74.12 99 LEU A C 1
ATOM 763 O O . LEU A 1 99 ? -14.979 9.633 -0.047 1.00 74.12 99 LEU A O 1
ATOM 767 N N . ARG A 1 100 ? -15.679 11.366 -1.295 1.00 71.56 100 ARG A N 1
ATOM 768 C CA . ARG A 1 100 ? -16.913 10.725 -1.758 1.00 71.56 100 ARG A CA 1
ATOM 769 C C . ARG A 1 100 ? -16.655 9.425 -2.528 1.00 71.56 100 ARG A C 1
ATOM 771 O O . ARG A 1 100 ? -17.463 8.499 -2.453 1.00 71.56 100 ARG A O 1
ATOM 778 N N . GLN A 1 101 ? -15.514 9.318 -3.219 1.00 67.06 101 GLN A N 1
ATOM 779 C CA . GLN A 1 101 ? -15.082 8.076 -3.881 1.00 67.06 101 GLN A CA 1
ATOM 780 C C . GLN A 1 101 ? -14.708 6.995 -2.853 1.00 67.06 101 GLN A C 1
ATOM 782 O O . GLN A 1 101 ? -14.973 5.815 -3.059 1.00 67.06 101 GLN A O 1
ATOM 787 N N . ILE A 1 102 ? -14.147 7.394 -1.708 1.00 69.88 102 ILE A N 1
ATOM 788 C CA . ILE A 1 102 ? -13.797 6.479 -0.615 1.00 69.88 102 ILE A CA 1
ATOM 789 C C . ILE A 1 102 ? -15.059 6.025 0.128 1.00 69.88 102 ILE A C 1
ATOM 791 O O . ILE A 1 102 ? -15.150 4.865 0.511 1.00 69.88 102 ILE A O 1
ATOM 795 N N . GLU A 1 103 ? -16.051 6.896 0.300 1.00 67.56 103 GLU A N 1
ATOM 796 C CA . GLU A 1 103 ? -17.335 6.528 0.914 1.00 67.56 103 GLU A CA 1
ATOM 797 C C . GLU A 1 103 ? -18.114 5.518 0.067 1.00 67.56 103 GLU A C 1
ATOM 799 O O . GLU A 1 103 ? -18.655 4.547 0.593 1.00 67.56 103 GLU A O 1
ATOM 804 N N . THR A 1 104 ? -18.137 5.719 -1.253 1.00 64.75 104 THR A N 1
ATOM 805 C CA . THR A 1 104 ? -18.835 4.822 -2.186 1.00 64.75 104 THR A CA 1
ATOM 806 C C . THR A 1 104 ? -18.066 3.532 -2.466 1.00 64.75 104 THR A C 1
ATOM 808 O O . THR A 1 104 ? -18.692 2.497 -2.692 1.00 64.75 104 THR A O 1
ATOM 811 N N . GLN A 1 105 ? -16.730 3.550 -2.408 1.00 59.75 105 GLN A N 1
ATOM 812 C CA . GLN A 1 105 ? -15.886 2.397 -2.729 1.00 59.75 105 GLN A CA 1
ATOM 813 C C . GLN A 1 105 ? -14.770 2.185 -1.692 1.00 59.75 105 GLN A C 1
ATOM 815 O O . GLN A 1 105 ? -13.583 2.112 -2.017 1.00 59.75 105 GLN A O 1
ATOM 820 N N . ALA A 1 106 ? -15.163 2.018 -0.425 1.00 56.50 106 ALA A N 1
ATOM 821 C CA . ALA A 1 106 ? -14.266 1.970 0.738 1.00 56.50 106 ALA A CA 1
ATOM 822 C C . ALA A 1 106 ? -13.094 0.971 0.638 1.00 56.50 106 ALA A C 1
ATOM 824 O O . ALA A 1 106 ? -12.060 1.177 1.281 1.00 56.50 106 ALA A O 1
ATOM 825 N N . GLY A 1 107 ? -13.237 -0.082 -0.176 1.00 59.31 107 GLY A N 1
ATOM 826 C CA . GLY A 1 107 ? -12.199 -1.080 -0.440 1.00 59.31 107 GLY A CA 1
ATOM 827 C C . GLY A 1 107 ? -11.451 -0.929 -1.771 1.00 59.31 107 GLY A C 1
ATOM 828 O O . GLY A 1 107 ? -10.296 -1.328 -1.845 1.00 59.31 107 GLY A O 1
ATOM 829 N N . GLY A 1 108 ? -12.063 -0.368 -2.816 1.00 58.25 108 GLY A N 1
ATOM 830 C CA . GLY A 1 108 ? -11.508 -0.415 -4.181 1.00 58.25 108 GLY A CA 1
ATOM 831 C C . GLY A 1 108 ? -10.313 0.514 -4.400 1.00 58.25 108 GLY A C 1
ATOM 832 O O . GLY A 1 108 ? -9.430 0.207 -5.194 1.00 58.25 108 GLY A O 1
ATOM 833 N N . CYS A 1 109 ? -10.251 1.616 -3.651 1.00 64.31 109 CYS A N 1
ATOM 834 C CA . CYS A 1 109 ? -9.176 2.606 -3.763 1.00 64.31 109 CYS A CA 1
ATOM 835 C C . CYS A 1 109 ? -7.943 2.272 -2.908 1.00 64.31 109 CYS A C 1
ATOM 837 O O . CYS A 1 109 ? -6.944 2.989 -2.966 1.00 64.31 109 CYS A O 1
ATOM 839 N N . LEU A 1 110 ? -8.011 1.242 -2.053 1.00 72.25 110 LEU A N 1
ATOM 840 C CA . LEU A 1 110 ? -6.876 0.810 -1.236 1.00 72.25 110 LEU A CA 1
ATOM 841 C C . LEU A 1 110 ? -5.830 0.158 -2.133 1.00 72.25 110 LEU A C 1
ATOM 843 O O . LEU A 1 110 ? -6.115 -0.864 -2.752 1.00 72.25 110 LEU A O 1
ATOM 847 N N . VAL A 1 111 ? -4.602 0.687 -2.105 1.00 76.69 111 VAL A N 1
ATOM 848 C CA . VAL A 1 111 ? -3.468 0.161 -2.884 1.00 76.69 111 VAL A CA 1
ATOM 849 C C . VAL A 1 111 ? -3.344 -1.350 -2.738 1.00 76.69 111 VAL A C 1
ATOM 851 O O . VAL A 1 111 ? -3.183 -2.050 -3.725 1.00 76.69 111 VAL A O 1
ATOM 854 N N . HIS A 1 112 ? -3.475 -1.871 -1.517 1.00 74.56 112 HIS A N 1
ATOM 855 C CA . HIS A 1 112 ? -3.377 -3.306 -1.274 1.00 74.56 112 HIS A CA 1
ATOM 856 C C . HIS A 1 112 ? -4.394 -4.124 -2.085 1.00 74.56 112 HIS A C 1
ATOM 858 O O . HIS A 1 112 ? -4.013 -5.126 -2.678 1.00 74.56 112 HIS A O 1
ATOM 864 N N . ASN A 1 113 ? -5.647 -3.671 -2.168 1.00 75.75 113 ASN A N 1
ATOM 865 C CA . ASN A 1 113 ? -6.688 -4.359 -2.929 1.00 75.75 113 ASN A CA 1
ATOM 866 C C . ASN A 1 113 ? -6.479 -4.192 -4.436 1.00 75.75 113 ASN A C 1
ATOM 868 O O . ASN A 1 113 ? -6.654 -5.153 -5.176 1.00 75.75 113 ASN A O 1
ATOM 872 N N . THR A 1 114 ? -6.047 -3.010 -4.889 1.00 80.62 114 THR A N 1
ATOM 873 C CA . THR A 1 114 ? -5.677 -2.781 -6.295 1.00 80.62 114 THR A CA 1
ATOM 874 C C . THR A 1 114 ? -4.543 -3.712 -6.730 1.00 80.62 114 THR A C 1
ATOM 876 O O . THR A 1 114 ? -4.613 -4.311 -7.799 1.00 80.62 114 THR A O 1
ATOM 879 N N . LEU A 1 115 ? -3.520 -3.882 -5.887 1.00 81.94 115 LEU A N 1
ATOM 880 C CA . LEU A 1 115 ? -2.411 -4.798 -6.147 1.00 81.94 115 LEU A CA 1
ATOM 881 C C . LEU A 1 115 ? -2.866 -6.259 -6.110 1.00 81.94 115 LEU A C 1
ATOM 883 O O . LEU A 1 115 ? -2.548 -7.007 -7.028 1.00 81.94 115 LEU A O 1
ATOM 887 N N . ALA A 1 116 ? -3.627 -6.664 -5.089 1.00 81.69 116 ALA A N 1
ATOM 888 C CA . ALA A 1 116 ? -4.164 -8.022 -4.979 1.00 81.69 116 ALA A CA 1
ATOM 889 C C . ALA A 1 116 ? -5.004 -8.406 -6.206 1.00 81.69 116 ALA A C 1
ATOM 891 O O . ALA A 1 116 ? -4.853 -9.501 -6.739 1.00 81.69 116 ALA A O 1
ATOM 892 N N . GLU A 1 117 ? -5.844 -7.489 -6.689 1.00 83.75 117 GLU A N 1
ATOM 893 C CA . GLU A 1 117 ? -6.624 -7.683 -7.911 1.00 83.75 117 GLU A CA 1
ATOM 894 C C . GLU A 1 117 ? -5.723 -7.794 -9.143 1.00 83.75 117 GLU A C 1
ATOM 896 O O . GLU A 1 117 ? -5.898 -8.702 -9.950 1.00 83.75 117 GLU A O 1
ATOM 901 N N . TRP A 1 118 ? -4.726 -6.912 -9.274 1.00 87.00 118 TRP A N 1
ATOM 902 C CA . TRP A 1 118 ? -3.828 -6.934 -10.425 1.00 87.00 118 TRP A CA 1
ATOM 903 C C . TRP A 1 118 ? -3.013 -8.224 -10.506 1.00 87.00 118 TRP A C 1
ATOM 905 O O . TRP A 1 118 ? -2.877 -8.774 -11.589 1.00 87.00 118 TRP A O 1
ATOM 915 N N . TYR A 1 119 ? -2.487 -8.744 -9.399 1.00 87.81 119 TYR A N 1
ATOM 916 C CA . TYR A 1 119 ? -1.726 -9.998 -9.427 1.00 87.81 119 TYR A CA 1
ATOM 917 C C . TYR A 1 119 ? -2.594 -11.255 -9.514 1.00 87.81 119 TYR A C 1
ATOM 919 O O . TYR A 1 119 ? -2.047 -12.330 -9.762 1.00 87.81 119 TYR A O 1
ATOM 927 N N . ARG A 1 120 ? -3.915 -11.163 -9.318 1.00 87.12 120 ARG A N 1
ATOM 928 C CA . ARG A 1 120 ? -4.784 -12.343 -9.335 1.00 87.12 120 ARG A CA 1
ATOM 929 C C . ARG A 1 120 ? -4.630 -13.097 -10.658 1.00 87.12 120 ARG A C 1
ATOM 931 O O . ARG A 1 120 ? -4.828 -12.539 -11.736 1.00 87.12 120 ARG A O 1
ATOM 938 N N . GLY A 1 121 ? -4.269 -14.377 -10.566 1.00 85.50 121 GLY A N 1
ATOM 939 C CA . GLY A 1 121 ? -4.059 -15.243 -11.728 1.00 85.50 121 GLY A CA 1
ATOM 940 C C . GLY A 1 121 ? -2.812 -14.919 -12.561 1.00 85.50 121 GLY A C 1
ATOM 941 O O . GLY A 1 121 ? -2.654 -15.484 -13.641 1.00 85.50 121 GLY A O 1
ATOM 942 N N . LYS A 1 122 ? -1.925 -14.027 -12.098 1.00 89.81 122 LYS A N 1
ATOM 943 C CA . LYS A 1 122 ? -0.639 -13.752 -12.749 1.00 89.81 122 LYS A CA 1
ATOM 944 C C . LYS A 1 122 ? 0.458 -14.669 -12.208 1.00 89.81 122 LYS A C 1
ATOM 946 O O . LYS A 1 122 ? 0.498 -15.004 -11.025 1.00 89.81 122 LYS A O 1
ATOM 951 N N . THR A 1 123 ? 1.392 -15.022 -13.082 1.00 90.06 123 THR A N 1
ATOM 952 C CA . THR A 1 123 ? 2.615 -15.757 -12.746 1.00 90.06 123 THR A CA 1
ATOM 953 C C . THR A 1 123 ? 3.823 -14.829 -12.797 1.00 90.06 123 THR A C 1
ATOM 955 O O . THR A 1 123 ? 3.815 -13.801 -13.472 1.00 90.06 123 THR A O 1
ATOM 958 N N . CYS A 1 124 ? 4.882 -15.177 -12.070 1.00 89.56 124 CYS A N 1
ATOM 959 C CA . CYS A 1 124 ? 6.161 -14.482 -12.172 1.00 89.56 124 CYS A CA 1
ATOM 960 C C . CYS A 1 124 ? 6.742 -14.624 -13.584 1.00 89.56 124 CYS A C 1
ATOM 962 O O . CYS A 1 124 ? 6.899 -15.745 -14.062 1.00 89.56 124 CYS A O 1
ATOM 964 N N . ILE A 1 125 ? 7.163 -13.523 -14.209 1.00 89.25 125 ILE A N 1
ATOM 965 C CA . ILE A 1 125 ? 7.727 -13.571 -15.565 1.00 89.25 125 ILE A CA 1
ATOM 966 C C . ILE A 1 125 ? 8.996 -14.438 -15.670 1.00 89.25 125 ILE A C 1
ATOM 968 O O . ILE A 1 125 ? 9.227 -15.063 -16.700 1.00 89.25 125 ILE A O 1
ATOM 972 N N . ILE A 1 126 ? 9.790 -14.534 -14.594 1.00 86.00 126 ILE A N 1
ATOM 973 C CA . ILE A 1 126 ? 11.058 -15.284 -14.584 1.00 86.00 126 ILE A CA 1
ATOM 974 C C . ILE A 1 126 ? 10.864 -16.753 -14.187 1.00 86.00 126 ILE A C 1
ATOM 976 O O . ILE A 1 126 ? 11.331 -17.647 -14.882 1.00 86.00 126 ILE A O 1
ATOM 980 N N . CYS A 1 127 ? 10.221 -17.036 -13.050 1.00 87.06 127 CYS A N 1
ATOM 981 C CA . CYS A 1 127 ? 10.104 -18.415 -12.555 1.00 87.06 127 CYS A CA 1
ATOM 982 C C . CYS A 1 127 ? 8.776 -19.094 -12.901 1.00 87.06 127 CYS A C 1
ATOM 984 O O . CYS A 1 127 ? 8.624 -20.277 -12.614 1.00 87.06 127 CYS A O 1
ATOM 986 N N . GLN A 1 128 ? 7.816 -18.360 -13.474 1.00 88.06 128 GLN A N 1
ATOM 987 C CA . GLN A 1 128 ? 6.483 -18.844 -13.860 1.00 88.06 128 GLN A CA 1
ATOM 988 C C . GLN A 1 128 ? 5.646 -19.432 -12.710 1.00 88.06 128 GLN A C 1
ATOM 990 O O . GLN A 1 128 ? 4.599 -20.031 -12.939 1.00 88.06 128 GLN A O 1
ATOM 995 N N . VAL A 1 129 ? 6.058 -19.209 -11.458 1.00 87.50 129 VAL A N 1
ATOM 996 C CA . VAL A 1 129 ? 5.282 -19.579 -10.268 1.00 87.50 129 VAL A CA 1
ATOM 997 C C . VAL A 1 129 ? 4.119 -18.588 -10.088 1.00 87.50 129 VAL A C 1
ATOM 999 O O . VAL A 1 129 ? 4.344 -17.381 -10.257 1.00 87.50 129 VAL A O 1
ATOM 1002 N N . PRO A 1 130 ? 2.898 -19.058 -9.761 1.00 88.69 130 PRO A N 1
ATOM 1003 C CA . PRO A 1 130 ? 1.761 -18.200 -9.419 1.00 88.69 130 PRO A CA 1
ATOM 1004 C C . PRO A 1 130 ? 2.075 -17.215 -8.286 1.00 88.69 130 PRO A C 1
ATOM 1006 O O . PRO A 1 130 ? 2.833 -17.527 -7.370 1.00 88.69 130 PRO A O 1
ATOM 1009 N N . LEU A 1 131 ? 1.513 -16.008 -8.367 1.00 86.19 131 LEU A N 1
ATOM 1010 C CA . LEU A 1 131 ? 1.709 -14.939 -7.384 1.00 86.19 131 LEU A CA 1
ATOM 1011 C C . LEU A 1 131 ? 0.430 -14.688 -6.585 1.00 86.19 131 LEU A C 1
ATOM 1013 O O . LEU A 1 131 ? -0.130 -13.593 -6.628 1.00 86.19 131 LEU A O 1
ATOM 1017 N N . ASP A 1 132 ? -0.023 -15.700 -5.853 1.00 77.88 132 ASP A N 1
ATOM 1018 C CA . ASP A 1 132 ? -1.298 -15.640 -5.143 1.00 77.88 132 ASP A CA 1
ATOM 1019 C C . ASP A 1 132 ? -1.257 -14.622 -3.980 1.00 77.88 132 ASP A C 1
ATOM 1021 O O . ASP A 1 132 ? -0.371 -14.702 -3.117 1.00 77.88 132 ASP A O 1
ATOM 1025 N N . PRO A 1 133 ? -2.176 -13.630 -3.948 1.00 69.38 133 PRO A N 1
ATOM 1026 C CA . PRO A 1 133 ? -2.219 -12.579 -2.927 1.00 69.38 133 PRO A CA 1
ATOM 1027 C C . PRO A 1 133 ? -2.276 -13.071 -1.483 1.00 69.38 133 PRO A C 1
ATOM 1029 O O . PRO A 1 133 ? -1.799 -12.393 -0.568 1.00 69.38 133 PRO A O 1
ATOM 1032 N N . GLU A 1 134 ? -2.845 -14.252 -1.274 1.00 67.56 134 GLU A N 1
ATOM 1033 C CA . GLU A 1 134 ? -3.016 -14.886 0.028 1.00 67.56 134 GLU A CA 1
ATOM 1034 C C . GLU A 1 134 ? -1.671 -15.222 0.699 1.00 67.56 134 GLU A C 1
ATOM 1036 O O . GLU A 1 134 ? -1.589 -15.260 1.929 1.00 67.56 134 GLU A O 1
ATOM 1041 N N . GLU A 1 135 ? -0.596 -15.391 -0.079 1.00 65.00 135 GLU A N 1
ATOM 1042 C CA . GLU A 1 135 ? 0.734 -15.754 0.428 1.00 65.00 135 GLU A CA 1
ATOM 1043 C C . GLU A 1 135 ? 1.632 -14.541 0.749 1.00 65.00 135 GLU A C 1
ATOM 1045 O O . GLU A 1 135 ? 2.704 -14.694 1.340 1.00 65.00 135 GLU A O 1
ATOM 1050 N N . TRP A 1 136 ? 1.203 -13.304 0.461 1.00 70.06 136 TRP A N 1
ATOM 1051 C CA . TRP A 1 136 ? 2.035 -12.084 0.578 1.00 70.06 136 TRP A CA 1
ATOM 1052 C C . TRP A 1 136 ? 2.255 -11.575 2.011 1.00 70.06 136 TRP A C 1
ATOM 1054 O O . TRP A 1 136 ? 2.593 -10.409 2.233 1.00 70.06 136 TRP A O 1
ATOM 1064 N N . SER A 1 137 ? 2.053 -12.435 3.005 1.00 59.50 137 SER A N 1
ATOM 1065 C CA . SER A 1 137 ? 2.140 -12.079 4.423 1.00 59.50 137 SER A CA 1
ATOM 1066 C C . SER A 1 137 ? 3.559 -11.711 4.880 1.00 59.50 137 SER A C 1
ATOM 1068 O O . SER A 1 137 ? 3.700 -10.966 5.851 1.00 59.50 137 SER A O 1
ATOM 1070 N N . VAL A 1 138 ? 4.596 -12.188 4.178 1.00 64.00 138 VAL A N 1
ATOM 1071 C CA . VAL A 1 138 ? 6.009 -11.988 4.554 1.00 64.00 138 VAL A CA 1
ATOM 1072 C C . VAL A 1 138 ? 6.730 -11.021 3.610 1.00 64.00 138 VAL A C 1
ATOM 1074 O O . VAL A 1 138 ? 7.352 -10.065 4.069 1.00 64.00 138 VAL A O 1
ATOM 1077 N N . HIS A 1 139 ? 6.615 -11.225 2.296 1.00 71.31 139 HIS A N 1
ATOM 1078 C CA . HIS A 1 139 ? 7.223 -10.360 1.285 1.00 71.31 139 HIS A CA 1
ATOM 1079 C C . HIS A 1 139 ? 6.227 -10.088 0.164 1.00 71.31 139 HIS A C 1
ATOM 1081 O O . HIS A 1 139 ? 5.659 -11.016 -0.412 1.00 71.31 139 HIS A O 1
ATOM 1087 N N . LYS A 1 140 ? 6.024 -8.809 -0.161 1.00 78.56 140 LYS A N 1
ATOM 1088 C CA . LYS A 1 140 ? 5.213 -8.437 -1.320 1.00 78.56 140 LYS A CA 1
ATOM 1089 C C . LYS A 1 140 ? 5.973 -8.814 -2.599 1.00 78.56 140 LYS A C 1
ATOM 1091 O O . LYS A 1 140 ? 7.187 -8.591 -2.651 1.00 78.56 140 LYS A O 1
ATOM 1096 N N . PRO A 1 141 ? 5.293 -9.332 -3.636 1.00 84.06 141 PRO A N 1
ATOM 1097 C CA . PRO A 1 141 ? 5.895 -9.473 -4.953 1.00 84.06 141 PRO A CA 1
ATOM 1098 C C . PRO A 1 141 ? 6.368 -8.115 -5.465 1.00 84.06 141 PRO A C 1
ATOM 1100 O O . PRO A 1 141 ? 5.926 -7.072 -4.991 1.00 84.06 141 PRO A O 1
ATOM 1103 N N . ALA A 1 142 ? 7.260 -8.124 -6.435 1.00 90.69 142 ALA A N 1
ATOM 1104 C CA . ALA A 1 142 ? 7.855 -6.942 -7.030 1.00 90.69 142 ALA A CA 1
ATOM 1105 C C . ALA A 1 142 ? 7.498 -6.869 -8.518 1.00 90.69 142 ALA A C 1
ATOM 1107 O O . ALA A 1 142 ? 6.747 -7.687 -9.047 1.00 90.69 142 ALA A O 1
ATOM 1108 N N . LEU A 1 143 ? 8.039 -5.874 -9.205 1.00 92.38 143 LEU A N 1
ATOM 1109 C CA . LEU A 1 143 ? 7.780 -5.660 -10.615 1.00 92.38 143 LEU A CA 1
ATOM 1110 C C . LEU A 1 143 ? 9.061 -5.720 -11.432 1.00 92.38 143 LEU A C 1
ATOM 1112 O O . LEU A 1 143 ? 10.125 -5.271 -11.002 1.00 92.38 143 LEU A O 1
ATOM 1116 N N . CYS A 1 144 ? 8.912 -6.257 -12.634 1.00 90.88 144 CYS A N 1
ATOM 1117 C CA . CYS A 1 144 ? 9.878 -6.167 -13.709 1.00 90.88 144 CYS A CA 1
ATOM 1118 C C . CYS A 1 144 ? 9.603 -4.892 -14.514 1.00 90.88 144 CYS A C 1
ATOM 1120 O O . CYS A 1 144 ? 8.479 -4.692 -14.989 1.00 90.88 144 CYS A O 1
ATOM 1122 N N . THR A 1 145 ? 10.606 -4.025 -14.643 1.00 89.31 145 THR A N 1
ATOM 1123 C CA . THR A 1 145 ? 10.500 -2.799 -15.437 1.00 89.31 145 THR A CA 1
ATOM 1124 C C . THR A 1 145 ? 10.582 -3.120 -16.933 1.00 89.31 145 THR A C 1
ATOM 1126 O O . THR A 1 145 ? 11.197 -4.120 -17.313 1.00 89.31 145 THR A O 1
ATOM 1129 N N . PRO A 1 146 ? 10.011 -2.272 -17.808 1.00 85.38 146 PRO A N 1
ATOM 1130 C CA . PRO A 1 146 ? 10.167 -2.415 -19.260 1.00 85.38 146 PRO A CA 1
ATOM 1131 C C . PRO A 1 146 ? 11.632 -2.443 -19.721 1.00 85.38 146 PRO A C 1
ATOM 1133 O O . PRO A 1 146 ? 11.951 -3.033 -20.744 1.00 85.38 146 PRO A O 1
ATOM 1136 N N . GLU A 1 147 ? 12.516 -1.815 -18.945 1.00 84.25 147 GLU A N 1
ATOM 1137 C CA . GLU A 1 147 ? 13.961 -1.726 -19.181 1.00 84.25 147 GLU A CA 1
ATOM 1138 C C . GLU A 1 147 ? 14.728 -2.977 -18.714 1.00 84.25 147 GLU A C 1
ATOM 1140 O O . GLU A 1 147 ? 15.941 -3.054 -18.884 1.00 84.25 147 GLU A O 1
ATOM 1145 N N . GLY A 1 148 ? 14.046 -3.946 -18.094 1.00 81.44 148 GLY A N 1
ATOM 1146 C CA . GLY A 1 148 ? 14.654 -5.181 -17.595 1.00 81.44 148 GLY A CA 1
ATOM 1147 C C . GLY A 1 148 ? 15.211 -5.121 -16.171 1.00 81.44 148 GLY A C 1
ATOM 1148 O O . GLY A 1 148 ? 15.853 -6.063 -15.707 1.00 81.44 148 GLY A O 1
ATOM 1149 N N . GLY A 1 149 ? 14.945 -4.035 -15.446 1.00 85.88 149 GLY A N 1
ATOM 1150 C CA . GLY A 1 149 ? 15.263 -3.896 -14.028 1.00 85.88 149 GLY A CA 1
ATOM 1151 C C . GLY A 1 149 ? 14.181 -4.474 -13.113 1.00 85.88 149 GLY A C 1
ATOM 1152 O O . GLY A 1 149 ? 13.086 -4.824 -13.542 1.00 85.88 149 GLY A O 1
ATOM 1153 N N . ALA A 1 150 ? 14.465 -4.530 -11.810 1.00 90.00 150 ALA A N 1
ATOM 1154 C CA . ALA A 1 150 ? 13.486 -4.927 -10.801 1.00 90.00 150 ALA A CA 1
ATOM 1155 C C . ALA A 1 150 ? 13.261 -3.819 -9.766 1.00 90.00 150 ALA A C 1
ATOM 1157 O O . ALA A 1 150 ? 14.210 -3.267 -9.193 1.00 90.00 150 ALA A O 1
ATOM 1158 N N . VAL A 1 151 ? 11.988 -3.544 -9.489 1.00 90.19 151 VAL A N 1
ATOM 1159 C CA . VAL A 1 151 ? 11.540 -2.496 -8.566 1.00 90.19 151 VAL A CA 1
ATOM 1160 C C . VAL A 1 151 ? 10.557 -3.069 -7.546 1.00 90.19 151 VAL A C 1
ATOM 1162 O O . VAL A 1 151 ? 9.687 -3.873 -7.887 1.00 90.19 151 VAL A O 1
ATOM 1165 N N . SER A 1 152 ? 10.732 -2.707 -6.275 1.00 88.88 152 SER A N 1
ATOM 1166 C CA . SER A 1 152 ? 9.816 -3.064 -5.187 1.00 88.88 152 SER A CA 1
ATOM 1167 C C . SER A 1 152 ? 8.751 -1.984 -4.972 1.00 88.88 152 SER A C 1
ATOM 1169 O O . SER A 1 152 ? 8.916 -0.836 -5.377 1.00 88.88 152 SER A O 1
ATOM 1171 N N . TRP A 1 153 ? 7.651 -2.330 -4.300 1.00 83.88 153 TRP A N 1
ATOM 1172 C CA . TRP A 1 153 ? 6.568 -1.374 -4.027 1.00 83.88 153 TRP A CA 1
ATOM 1173 C C . TRP A 1 153 ? 6.976 -0.198 -3.140 1.00 83.88 153 TRP A C 1
ATOM 1175 O O . TRP A 1 153 ? 6.357 0.855 -3.232 1.00 83.88 153 TRP A O 1
ATOM 1185 N N . ASP A 1 154 ? 8.009 -0.359 -2.312 1.00 80.12 154 ASP A N 1
ATOM 1186 C CA . ASP A 1 154 ? 8.511 0.715 -1.449 1.00 80.12 154 ASP A CA 1
ATOM 1187 C C . ASP A 1 154 ? 9.321 1.761 -2.242 1.00 80.12 154 ASP A C 1
ATOM 1189 O O . ASP A 1 154 ? 9.520 2.880 -1.776 1.00 80.12 154 ASP A O 1
ATOM 1193 N N . GLU A 1 155 ? 9.759 1.415 -3.459 1.00 82.56 155 GLU A N 1
ATOM 1194 C CA . GLU A 1 155 ? 10.465 2.306 -4.389 1.00 82.56 155 GLU A CA 1
ATOM 1195 C C . GLU A 1 155 ? 9.499 3.086 -5.308 1.00 82.56 155 GLU A C 1
ATOM 1197 O O . GLU A 1 155 ? 9.935 3.980 -6.034 1.00 82.56 155 GLU A O 1
ATOM 1202 N N . ILE A 1 156 ? 8.195 2.771 -5.295 1.00 82.94 156 ILE A N 1
ATOM 1203 C CA . ILE A 1 156 ? 7.196 3.357 -6.201 1.00 82.94 156 ILE A CA 1
ATOM 1204 C C . ILE A 1 156 ? 6.312 4.354 -5.437 1.00 82.94 156 ILE A C 1
ATOM 1206 O O . ILE A 1 156 ? 5.644 3.966 -4.474 1.00 82.94 156 ILE A O 1
ATOM 1210 N N . PRO A 1 157 ? 6.229 5.627 -5.870 1.00 79.00 157 PRO A N 1
ATOM 1211 C CA . PRO A 1 157 ? 5.282 6.566 -5.285 1.00 79.00 157 PRO A CA 1
ATOM 1212 C C . PRO A 1 157 ? 3.851 6.089 -5.545 1.00 79.00 157 PRO A C 1
ATOM 1214 O O . PRO A 1 157 ? 3.510 5.646 -6.643 1.00 79.00 157 PRO A O 1
ATOM 1217 N N . VAL A 1 158 ? 2.997 6.176 -4.527 1.00 77.38 158 VAL A N 1
ATOM 1218 C CA . VAL A 1 158 ? 1.662 5.559 -4.542 1.00 77.38 158 VAL A CA 1
ATOM 1219 C C . VAL A 1 158 ? 0.797 6.075 -5.698 1.00 77.38 158 VAL A C 1
ATOM 1221 O O . VAL A 1 158 ? 0.064 5.313 -6.323 1.00 77.38 158 VAL A O 1
ATOM 1224 N N . GLU A 1 159 ? 0.910 7.353 -6.034 1.00 76.44 159 GLU A N 1
ATOM 1225 C CA . GLU A 1 159 ? 0.220 7.998 -7.152 1.00 76.44 159 GLU A CA 1
ATOM 1226 C C . GLU A 1 159 ? 0.602 7.438 -8.530 1.00 76.44 159 GLU A C 1
ATOM 1228 O O . GLU A 1 159 ? -0.209 7.509 -9.454 1.00 76.44 159 GLU A O 1
ATOM 1233 N N . ALA A 1 160 ? 1.801 6.865 -8.673 1.00 82.31 160 ALA A N 1
ATOM 1234 C CA . ALA A 1 160 ? 2.279 6.285 -9.924 1.00 82.31 160 ALA A CA 1
ATOM 1235 C C . ALA A 1 160 ? 1.837 4.828 -10.111 1.00 82.31 160 ALA A C 1
ATOM 1237 O O . ALA A 1 160 ? 1.999 4.288 -11.204 1.00 82.31 160 ALA A O 1
ATOM 1238 N N . ILE A 1 161 ? 1.258 4.196 -9.081 1.00 85.25 161 ILE A N 1
ATOM 1239 C CA . ILE A 1 161 ? 0.894 2.774 -9.106 1.00 85.25 161 ILE A CA 1
ATOM 1240 C C . ILE A 1 161 ? 0.042 2.412 -10.332 1.00 85.25 161 ILE A C 1
ATOM 1242 O O . ILE A 1 161 ? 0.435 1.474 -11.017 1.00 85.25 161 ILE A O 1
ATOM 1246 N N . PRO A 1 162 ? -1.043 3.127 -10.699 1.00 83.44 162 PRO A N 1
ATOM 1247 C CA . PRO A 1 162 ? -1.836 2.741 -11.871 1.00 83.44 162 PRO A CA 1
ATOM 1248 C C . PRO A 1 162 ? -1.028 2.706 -13.173 1.00 83.44 162 PRO A C 1
ATOM 1250 O O . PRO A 1 162 ? -1.102 1.728 -13.906 1.00 83.44 162 PRO A O 1
ATOM 1253 N N . ALA A 1 163 ? -0.189 3.716 -13.416 1.00 84.81 163 ALA A N 1
ATOM 1254 C CA . ALA A 1 163 ? 0.653 3.776 -14.613 1.00 84.81 163 ALA A CA 1
ATOM 1255 C C . ALA A 1 163 ? 1.739 2.682 -14.619 1.00 84.81 163 ALA A C 1
ATOM 1257 O O . ALA A 1 163 ? 2.083 2.113 -15.658 1.00 84.81 163 ALA A O 1
ATOM 1258 N N . VAL A 1 164 ? 2.277 2.357 -13.443 1.00 88.56 164 VAL A N 1
ATOM 1259 C CA . VAL A 1 164 ? 3.247 1.271 -13.279 1.00 88.56 164 VAL A CA 1
ATOM 1260 C C . VAL A 1 164 ? 2.596 -0.087 -13.569 1.00 88.56 164 VAL A C 1
ATOM 1262 O O . VAL A 1 164 ? 3.185 -0.893 -14.283 1.00 88.56 164 VAL A O 1
ATOM 1265 N N . LEU A 1 165 ? 1.370 -0.328 -13.095 1.00 88.62 165 LEU A N 1
ATOM 1266 C CA . LEU A 1 165 ? 0.628 -1.575 -13.330 1.00 88.62 165 LEU A CA 1
ATOM 1267 C C . LEU A 1 165 ? 0.298 -1.832 -14.811 1.00 88.62 165 LEU A C 1
ATOM 1269 O O . LEU A 1 165 ? 0.108 -2.986 -15.197 1.00 88.62 165 LEU A O 1
ATOM 1273 N N . GLU A 1 166 ? 0.218 -0.786 -15.634 1.00 87.62 166 GLU A N 1
ATOM 1274 C CA . GLU A 1 166 ? 0.000 -0.903 -17.084 1.00 87.62 166 GLU A CA 1
ATOM 1275 C C . GLU A 1 166 ? 1.276 -1.281 -17.848 1.00 87.62 166 GL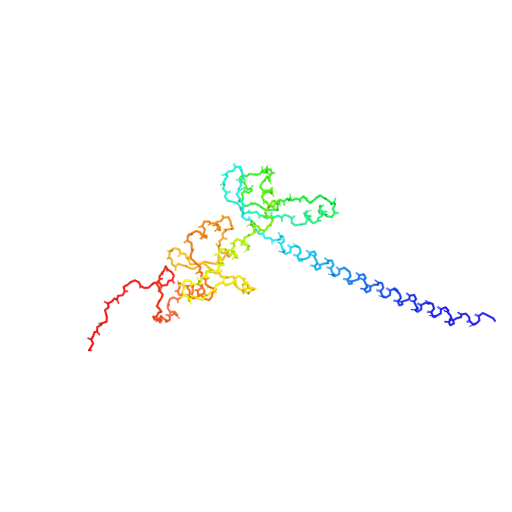U A C 1
ATOM 1277 O O . GLU A 1 166 ? 1.212 -1.968 -18.865 1.00 87.62 166 GLU A O 1
ATOM 1282 N N . SER A 1 167 ? 2.435 -0.828 -17.369 1.00 87.81 167 SER A N 1
ATOM 1283 C CA . SER A 1 167 ? 3.710 -0.930 -18.089 1.00 87.81 167 SER A CA 1
ATOM 1284 C C . SER A 1 167 ? 4.610 -2.063 -17.598 1.00 87.81 167 SER A C 1
ATOM 1286 O O . SER A 1 167 ? 5.423 -2.578 -18.362 1.00 87.81 167 SER A O 1
ATOM 1288 N N . HIS A 1 168 ? 4.496 -2.447 -16.328 1.00 91.62 168 HIS A N 1
ATOM 1289 C CA . HIS A 1 168 ? 5.406 -3.390 -15.687 1.00 91.62 168 HIS A CA 1
ATOM 1290 C C . HIS A 1 168 ? 4.859 -4.815 -15.672 1.00 91.62 168 HIS A C 1
ATOM 1292 O O . HIS A 1 168 ? 3.652 -5.051 -15.708 1.00 91.62 168 HIS A O 1
ATOM 1298 N N . GLN A 1 169 ? 5.767 -5.783 -15.565 1.00 91.31 169 GLN A N 1
ATOM 1299 C CA . GLN A 1 169 ? 5.418 -7.199 -15.509 1.00 91.31 169 GLN A CA 1
ATOM 1300 C C . GLN A 1 169 ? 5.540 -7.773 -14.087 1.00 91.31 169 GLN A C 1
ATOM 1302 O O . GLN A 1 169 ? 6.370 -7.309 -13.302 1.00 91.31 169 GLN A O 1
ATOM 1307 N N . PRO A 1 170 ? 4.726 -8.785 -13.735 1.00 91.69 170 PRO A N 1
ATOM 1308 C CA . PRO A 1 170 ? 4.738 -9.410 -12.413 1.00 91.69 170 PRO A CA 1
ATOM 1309 C C . PRO A 1 170 ? 6.057 -10.139 -12.115 1.00 91.69 170 PRO A C 1
ATOM 1311 O O . PRO A 1 170 ? 6.525 -10.957 -12.910 1.00 91.69 170 PRO A O 1
ATOM 1314 N N . LEU A 1 171 ? 6.633 -9.900 -10.935 1.00 90.75 171 LEU A N 1
ATOM 1315 C CA . LEU A 1 171 ? 7.887 -10.514 -10.500 1.00 90.75 171 LEU A CA 1
ATOM 1316 C C . LEU A 1 171 ? 7.762 -11.030 -9.057 1.00 90.75 171 LEU A C 1
ATOM 1318 O O . LEU A 1 171 ? 7.325 -10.317 -8.160 1.00 90.75 171 LEU A O 1
ATOM 1322 N N . CYS A 1 172 ? 8.162 -12.274 -8.786 1.00 89.00 172 CYS A N 1
ATOM 1323 C CA . CYS A 1 172 ? 8.179 -12.768 -7.405 1.00 89.00 172 CYS A CA 1
ATOM 1324 C C . CYS A 1 172 ? 9.317 -12.117 -6.601 1.00 89.00 172 CYS A C 1
ATOM 1326 O O . CYS A 1 172 ? 10.310 -11.655 -7.168 1.00 89.00 172 CYS A O 1
ATOM 1328 N N . TRP A 1 173 ? 9.207 -12.128 -5.269 1.00 88.81 173 TRP A N 1
ATOM 1329 C CA . TRP A 1 173 ? 10.235 -11.567 -4.385 1.00 88.81 173 TRP A CA 1
ATOM 1330 C C . TRP A 1 173 ? 11.628 -12.173 -4.626 1.00 88.81 173 TRP A C 1
ATOM 1332 O O . TRP A 1 173 ? 12.608 -11.447 -4.773 1.00 88.81 173 TRP A O 1
ATOM 1342 N N . ASN A 1 174 ? 11.723 -13.498 -4.754 1.00 89.12 174 ASN A N 1
ATOM 1343 C CA . ASN A 1 174 ? 13.007 -14.172 -4.972 1.00 89.12 174 ASN A CA 1
ATOM 1344 C C . ASN A 1 174 ? 13.657 -13.753 -6.298 1.00 89.12 174 ASN A C 1
ATOM 1346 O O . ASN A 1 174 ? 14.856 -13.483 -6.350 1.00 89.12 174 ASN A O 1
ATOM 1350 N N . CYS A 1 175 ? 12.862 -13.646 -7.364 1.00 88.69 175 CYS A N 1
ATOM 1351 C CA . CYS A 1 175 ? 13.334 -13.180 -8.662 1.00 88.69 175 CYS A CA 1
ATOM 1352 C C . CYS A 1 175 ? 13.716 -11.695 -8.633 1.00 88.69 175 CYS A C 1
ATOM 1354 O O . CYS A 1 175 ? 14.698 -11.319 -9.263 1.00 88.69 175 CYS A O 1
ATOM 1356 N N . HIS A 1 176 ? 13.020 -10.862 -7.857 1.00 90.88 176 HIS A N 1
ATOM 1357 C CA . HIS 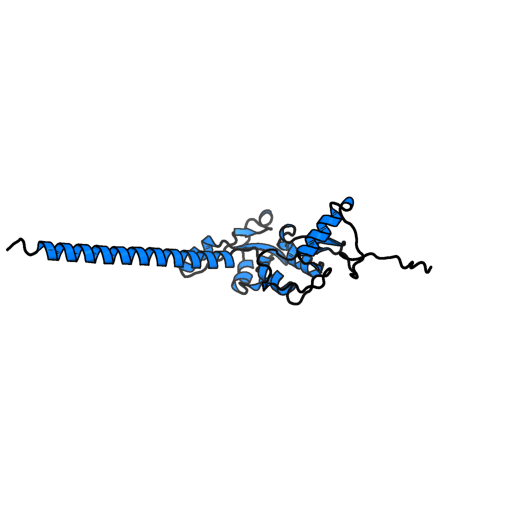A 1 176 ? 13.427 -9.476 -7.623 1.00 90.88 176 HIS A CA 1
ATOM 1358 C C . HIS A 1 176 ? 14.805 -9.378 -6.968 1.00 90.88 176 HIS A C 1
ATOM 1360 O O . HIS A 1 176 ? 15.659 -8.639 -7.459 1.00 90.88 176 HIS A O 1
ATOM 1366 N N . ILE A 1 177 ? 15.054 -10.159 -5.914 1.00 89.50 177 ILE A N 1
ATOM 1367 C CA . ILE A 1 177 ? 16.371 -10.206 -5.270 1.00 89.50 177 ILE A CA 1
ATOM 1368 C C . ILE A 1 177 ? 17.439 -10.692 -6.252 1.00 89.50 177 ILE A C 1
ATOM 1370 O O . ILE A 1 177 ? 18.504 -10.083 -6.329 1.00 89.50 177 ILE A O 1
ATOM 1374 N N . ALA A 1 178 ? 17.149 -11.727 -7.045 1.00 88.19 178 ALA A N 1
ATOM 1375 C CA . ALA A 1 178 ? 18.080 -12.236 -8.049 1.00 88.19 178 ALA A CA 1
ATOM 1376 C C . ALA A 1 178 ? 18.445 -11.174 -9.103 1.00 88.19 178 ALA A C 1
ATOM 1378 O O . ALA A 1 178 ? 19.626 -10.974 -9.384 1.00 88.19 178 ALA A O 1
ATOM 1379 N N . VAL A 1 179 ? 17.456 -10.446 -9.638 1.00 87.44 179 VAL A N 1
ATOM 1380 C CA . VAL A 1 179 ? 17.688 -9.361 -10.608 1.00 87.44 179 VAL A CA 1
ATOM 1381 C C . VAL A 1 179 ? 18.496 -8.223 -9.976 1.00 87.44 179 VAL A C 1
ATOM 1383 O O . VAL A 1 179 ? 19.486 -7.789 -10.562 1.00 87.44 179 VAL A O 1
ATOM 1386 N N . LYS A 1 180 ? 18.145 -7.775 -8.760 1.00 88.94 180 LYS A N 1
ATOM 1387 C CA . LYS A 1 180 ? 18.888 -6.720 -8.040 1.00 88.94 180 LYS A CA 1
ATOM 1388 C C . LYS A 1 180 ? 20.324 -7.130 -7.709 1.00 88.94 180 LYS A C 1
ATOM 1390 O O . LYS A 1 180 ? 21.213 -6.280 -7.727 1.00 88.94 180 LYS A O 1
ATOM 1395 N N . LEU A 1 181 ? 20.551 -8.399 -7.369 1.00 88.19 181 LEU A N 1
ATOM 1396 C CA . LEU A 1 181 ? 21.885 -8.923 -7.084 1.00 88.19 181 LEU A CA 1
ATOM 1397 C C . LEU A 1 181 ? 22.735 -8.922 -8.353 1.00 88.19 181 LEU A C 1
ATOM 1399 O O . LEU A 1 181 ? 23.819 -8.348 -8.342 1.00 88.19 181 LEU A O 1
ATOM 1403 N N . ARG A 1 182 ? 22.211 -9.475 -9.453 1.00 85.56 182 ARG A N 1
ATOM 1404 C CA . ARG A 1 182 ? 22.903 -9.492 -10.749 1.00 85.56 182 ARG A CA 1
ATOM 1405 C C . ARG A 1 182 ? 23.223 -8.083 -11.243 1.00 85.56 182 ARG A C 1
ATOM 1407 O O . ARG A 1 182 ? 24.322 -7.852 -11.728 1.00 85.56 182 ARG A O 1
ATOM 1414 N N . SER A 1 183 ? 22.300 -7.132 -11.084 1.00 83.44 183 SER A N 1
ATOM 1415 C CA . SER A 1 183 ? 22.528 -5.754 -11.529 1.00 83.44 183 SER A CA 1
ATOM 1416 C C . SER A 1 183 ? 23.576 -5.017 -10.690 1.00 83.44 183 SER A C 1
ATOM 1418 O O . SER A 1 183 ? 24.266 -4.148 -11.211 1.00 83.44 183 SER A O 1
ATOM 1420 N N . ARG A 1 184 ? 23.665 -5.299 -9.382 1.00 86.06 184 ARG A N 1
ATOM 1421 C CA . ARG A 1 184 ? 24.580 -4.594 -8.462 1.00 86.06 184 ARG A CA 1
ATOM 1422 C C . ARG A 1 184 ? 25.957 -5.245 -8.354 1.00 86.06 184 ARG A C 1
ATOM 1424 O O . ARG A 1 184 ? 26.931 -4.530 -8.153 1.00 86.06 184 ARG A O 1
ATOM 1431 N N . HIS A 1 185 ? 26.022 -6.568 -8.459 1.00 87.62 185 HIS A N 1
ATOM 1432 C CA . HIS A 1 185 ? 27.230 -7.370 -8.262 1.00 87.62 185 HIS A CA 1
ATOM 1433 C C . HIS A 1 185 ? 27.344 -8.449 -9.349 1.00 87.62 185 HIS A C 1
ATOM 1435 O O . HIS A 1 185 ? 27.241 -9.641 -9.048 1.00 87.62 185 HIS A O 1
ATOM 1441 N N . PRO A 1 186 ? 27.505 -8.059 -10.626 1.00 83.00 186 PRO A N 1
ATOM 1442 C CA . PRO A 1 186 ? 27.568 -9.014 -11.732 1.00 83.00 186 PRO A CA 1
ATOM 1443 C C . PRO A 1 186 ? 28.763 -9.974 -11.616 1.00 83.00 186 PRO A C 1
ATOM 1445 O O . PRO A 1 186 ? 28.686 -11.109 -12.069 1.00 83.00 186 PRO A O 1
ATOM 1448 N N . ASP A 1 187 ? 29.841 -9.550 -10.959 1.00 87.44 187 ASP A N 1
ATOM 1449 C CA . ASP A 1 187 ? 31.059 -10.322 -10.699 1.00 87.44 187 ASP A CA 1
ATOM 1450 C C . ASP A 1 187 ? 30.860 -11.488 -9.715 1.00 87.44 187 ASP A C 1
ATOM 1452 O O . ASP A 1 187 ? 31.647 -12.435 -9.710 1.00 87.44 187 ASP A O 1
ATOM 1456 N N . LEU A 1 188 ? 29.799 -11.445 -8.903 1.00 86.31 188 LEU A N 1
ATOM 1457 C CA . LEU A 1 188 ? 29.479 -12.471 -7.906 1.00 86.31 188 LEU A CA 1
ATOM 1458 C C . LEU A 1 188 ? 28.413 -13.467 -8.386 1.00 86.31 188 LEU A C 1
ATOM 1460 O O . LEU A 1 188 ? 28.033 -14.369 -7.635 1.00 86.31 188 LEU A O 1
ATOM 1464 N N . VAL A 1 189 ? 27.903 -13.311 -9.613 1.00 81.81 189 VAL A N 1
ATOM 1465 C CA . VAL A 1 189 ? 26.814 -14.130 -10.154 1.00 81.81 189 VAL A CA 1
ATOM 1466 C C . VAL A 1 189 ? 27.338 -15.048 -11.252 1.00 81.81 189 VAL A C 1
ATOM 1468 O O . VAL A 1 189 ? 27.810 -14.604 -12.291 1.00 81.81 189 VAL A O 1
ATOM 1471 N N . ALA A 1 190 ? 27.205 -16.356 -11.037 1.00 80.75 190 ALA A N 1
ATOM 1472 C CA . ALA A 1 190 ? 27.400 -17.341 -12.090 1.00 80.75 190 ALA A CA 1
ATOM 1473 C C . ALA A 1 190 ? 26.084 -17.535 -12.852 1.00 80.75 190 ALA A C 1
ATOM 1475 O O . ALA A 1 190 ? 25.093 -18.005 -12.285 1.00 80.75 190 ALA A O 1
ATOM 1476 N N . ASP A 1 191 ? 26.068 -17.193 -14.139 1.00 71.31 191 ASP A N 1
ATOM 1477 C CA . ASP A 1 191 ? 24.894 -17.415 -14.974 1.00 71.31 191 ASP A CA 1
ATOM 1478 C C . ASP A 1 191 ? 24.803 -18.878 -15.415 1.00 71.31 191 ASP A C 1
ATOM 1480 O O . ASP A 1 191 ? 25.698 -19.439 -16.049 1.00 71.31 191 ASP A O 1
ATOM 1484 N N . ARG A 1 192 ? 23.664 -19.494 -15.096 1.00 68.50 192 ARG A N 1
ATOM 1485 C CA . ARG A 1 192 ? 23.229 -20.755 -15.693 1.00 68.50 192 ARG A CA 1
ATOM 1486 C C . ARG A 1 192 ? 22.159 -20.427 -16.736 1.00 68.50 192 ARG A C 1
ATOM 1488 O O . ARG A 1 192 ? 21.262 -19.648 -16.409 1.00 68.50 192 ARG A O 1
ATOM 1495 N N . PRO A 1 193 ? 22.201 -21.004 -17.948 1.00 60.66 193 PRO A N 1
ATOM 1496 C CA . PRO A 1 193 ? 21.155 -20.770 -18.935 1.00 60.66 193 PRO A CA 1
ATOM 1497 C C . PRO A 1 193 ? 19.798 -21.222 -18.376 1.00 60.66 193 PRO A C 1
ATOM 1499 O O . PRO A 1 193 ? 19.628 -22.386 -18.009 1.00 60.66 193 PRO A O 1
ATOM 1502 N N . TRP A 1 194 ? 18.857 -20.280 -18.288 1.00 55.62 194 TRP A N 1
ATOM 1503 C CA . TRP A 1 194 ? 17.453 -20.515 -17.955 1.00 55.62 194 TRP A CA 1
ATOM 1504 C C . TRP A 1 194 ? 16.590 -20.197 -19.183 1.00 55.62 194 TRP A C 1
ATOM 1506 O O . TRP A 1 194 ? 16.869 -19.217 -19.869 1.00 55.62 194 TRP A O 1
ATOM 1516 N N . PRO A 1 195 ? 15.543 -20.988 -19.472 1.00 54.72 195 PRO A N 1
ATOM 1517 C CA . PRO A 1 195 ? 14.745 -20.862 -20.693 1.00 54.72 195 PRO A CA 1
ATOM 1518 C C . PRO A 1 195 ? 13.680 -19.748 -20.624 1.00 54.72 195 PRO A C 1
ATOM 1520 O O . PRO A 1 195 ? 12.562 -19.950 -21.088 1.00 54.72 195 PRO A O 1
ATOM 1523 N N . VAL A 1 196 ? 13.979 -18.589 -20.028 1.00 57.44 196 VAL A N 1
ATOM 1524 C CA . VAL A 1 196 ? 13.028 -17.464 -19.963 1.00 57.44 196 VAL A CA 1
ATOM 1525 C C . VAL A 1 196 ? 13.426 -16.331 -20.899 1.00 57.44 196 VAL A C 1
ATOM 1527 O O . VAL A 1 196 ? 14.570 -15.899 -20.913 1.00 57.44 196 VAL A O 1
ATOM 1530 N N . THR A 1 197 ? 12.453 -15.844 -21.664 1.00 56.44 197 THR A N 1
ATOM 1531 C CA . THR A 1 197 ? 12.546 -14.713 -22.599 1.00 56.44 197 THR A CA 1
ATOM 1532 C C . THR A 1 197 ? 11.710 -13.548 -22.063 1.00 56.44 197 THR A C 1
ATOM 1534 O O . THR A 1 197 ? 10.575 -13.761 -21.632 1.00 56.44 197 THR A O 1
ATOM 1537 N N . GLY A 1 198 ? 12.251 -12.327 -22.060 1.00 62.81 198 GLY A N 1
ATOM 1538 C CA . GLY A 1 198 ? 11.562 -11.107 -21.611 1.00 62.81 198 GLY A CA 1
ATOM 1539 C C . GLY A 1 198 ? 12.491 -10.085 -20.936 1.00 62.81 198 GLY A C 1
ATOM 1540 O O . GLY A 1 198 ? 13.616 -10.428 -20.597 1.00 62.81 198 GLY A O 1
ATOM 1541 N N . PRO A 1 199 ? 12.050 -8.845 -20.657 1.00 65.06 199 PR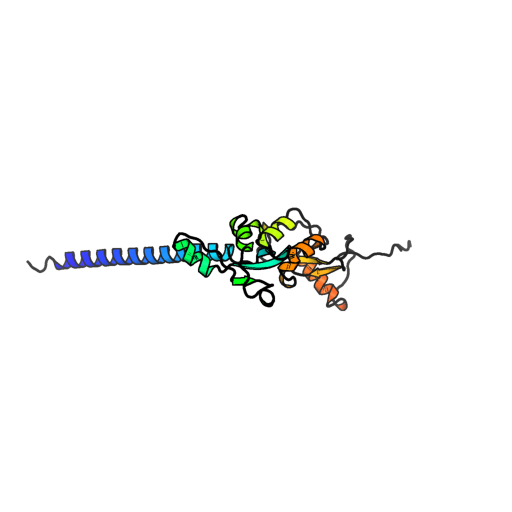O A N 1
ATOM 1542 C CA . PRO A 1 199 ? 12.938 -7.750 -20.239 1.00 65.06 199 PRO A CA 1
ATOM 1543 C C . PRO A 1 199 ? 13.819 -8.084 -19.027 1.00 65.06 199 PRO A C 1
ATOM 1545 O O . PRO A 1 199 ? 15.007 -7.793 -19.024 1.00 65.06 199 PRO A O 1
ATOM 1548 N N . CYS A 1 200 ? 13.262 -8.755 -18.014 1.00 69.62 200 CYS A N 1
ATOM 1549 C CA . CYS A 1 200 ? 14.013 -9.176 -16.822 1.00 69.62 200 CYS A CA 1
ATOM 1550 C C . CYS A 1 200 ? 14.608 -10.591 -16.920 1.00 69.62 200 CYS A C 1
ATOM 1552 O O . CYS A 1 200 ? 15.110 -11.113 -15.923 1.00 69.62 200 CYS A O 1
ATOM 1554 N N . GLY A 1 201 ? 14.505 -11.230 -18.088 1.00 59.81 201 GLY A N 1
ATOM 1555 C CA . GLY A 1 201 ? 14.891 -12.620 -18.329 1.00 59.81 201 GLY A CA 1
ATOM 1556 C C . GLY A 1 201 ? 15.732 -12.888 -19.583 1.00 59.81 201 GLY A C 1
ATOM 1557 O O . GLY A 1 201 ? 16.295 -13.970 -19.666 1.00 59.81 201 GLY A O 1
ATOM 1558 N N . GLU A 1 202 ? 15.865 -11.975 -20.543 1.00 52.91 202 GLU A N 1
ATOM 1559 C CA . GLU A 1 202 ? 16.388 -12.333 -21.865 1.00 52.91 202 GLU A CA 1
ATOM 1560 C C . GLU A 1 202 ? 17.917 -12.281 -21.974 1.00 52.91 202 GLU A C 1
ATOM 1562 O O . GLU A 1 202 ? 18.567 -11.318 -21.564 1.00 52.91 202 GLU A O 1
ATOM 1567 N N . ARG A 1 203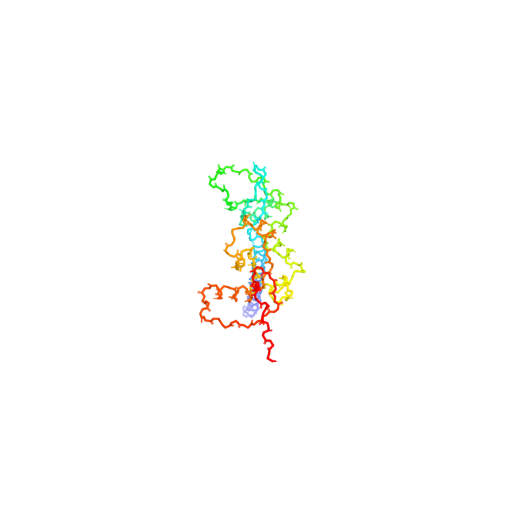 ? 18.467 -13.301 -22.644 1.00 40.84 203 ARG A N 1
ATOM 1568 C CA . ARG A 1 203 ? 19.611 -13.150 -23.548 1.00 40.84 203 ARG A CA 1
ATOM 1569 C C . ARG A 1 203 ? 19.057 -13.211 -24.975 1.00 40.84 203 ARG A C 1
ATOM 1571 O O . ARG A 1 203 ? 18.547 -14.255 -25.372 1.00 40.84 203 ARG A O 1
ATOM 1578 N N . SER A 1 204 ? 19.129 -12.115 -25.726 1.00 41.00 204 SER A N 1
ATOM 1579 C CA . SER A 1 204 ? 18.893 -12.113 -27.173 1.00 41.00 204 SER A CA 1
ATOM 1580 C C . SER A 1 204 ? 20.226 -12.366 -27.898 1.00 41.00 204 SER A C 1
ATOM 1582 O O . SER A 1 204 ? 21.167 -11.598 -27.726 1.00 41.00 204 SER A O 1
ATOM 1584 N N . GLY A 1 205 ? 20.307 -13.462 -28.670 1.00 38.09 205 GLY A N 1
ATOM 1585 C CA . GLY A 1 205 ? 21.507 -13.919 -29.408 1.00 38.09 205 GLY A CA 1
ATOM 1586 C C . GLY A 1 205 ? 22.545 -14.599 -28.495 1.00 38.09 205 GLY A C 1
ATOM 1587 O O . GLY A 1 205 ? 22.837 -14.112 -27.412 1.00 38.09 205 GLY A O 1
ATOM 1588 N N . ASP A 1 206 ? 23.092 -15.784 -28.770 1.00 37.94 206 ASP A N 1
ATOM 1589 C CA . ASP A 1 206 ? 23.537 -16.272 -30.069 1.00 37.94 206 ASP A CA 1
ATOM 1590 C C . ASP A 1 206 ? 23.258 -17.770 -30.243 1.00 37.94 206 ASP A C 1
ATOM 1592 O O . ASP A 1 206 ? 23.636 -18.624 -29.435 1.00 37.94 206 ASP A O 1
ATOM 1596 N N . GLU A 1 207 ? 22.608 -18.070 -31.359 1.00 46.81 207 GLU A N 1
ATOM 1597 C CA . GLU A 1 207 ? 22.626 -19.359 -32.024 1.00 46.81 207 GLU A CA 1
ATOM 1598 C C . GLU A 1 207 ? 24.015 -19.552 -32.655 1.00 46.81 207 GLU A C 1
ATOM 1600 O O . GLU A 1 207 ? 24.244 -19.168 -33.793 1.00 46.81 207 GLU A O 1
ATOM 1605 N N . GLU A 1 208 ? 24.963 -20.143 -31.925 1.00 39.72 208 GLU A N 1
ATOM 1606 C CA . GLU A 1 208 ? 26.091 -20.850 -32.547 1.00 39.72 208 GLU A CA 1
ATOM 1607 C C . GLU A 1 208 ? 26.437 -22.094 -31.722 1.00 39.72 208 GLU A C 1
ATOM 1609 O O . GLU A 1 208 ? 27.392 -22.165 -30.949 1.00 39.72 208 GLU A O 1
ATOM 1614 N N . VAL A 1 209 ? 25.596 -23.119 -31.880 1.00 43.22 209 VAL A N 1
ATOM 1615 C CA . VAL A 1 209 ? 25.967 -24.495 -31.549 1.00 43.22 209 VAL A CA 1
ATOM 1616 C C . VAL A 1 209 ? 26.986 -24.933 -32.597 1.00 43.22 209 VAL A C 1
ATOM 1618 O O . VAL A 1 209 ? 26.630 -25.437 -33.664 1.00 43.22 209 VAL A O 1
ATOM 1621 N N . GLN A 1 210 ? 28.267 -24.733 -32.300 1.00 43.09 210 GLN A N 1
ATOM 1622 C CA . GLN A 1 210 ? 29.344 -25.346 -33.061 1.00 43.09 210 GLN A CA 1
ATOM 1623 C C . GLN A 1 210 ? 29.268 -26.865 -32.852 1.00 43.09 210 GLN A C 1
ATOM 1625 O O . GLN A 1 210 ? 29.650 -27.397 -31.809 1.00 43.09 210 GLN A O 1
ATOM 1630 N N . LYS A 1 211 ? 28.703 -27.556 -33.850 1.00 37.78 211 LYS A N 1
ATOM 1631 C CA . LYS A 1 211 ? 28.817 -29.007 -34.020 1.00 37.78 211 LYS A CA 1
ATOM 1632 C C . LYS A 1 211 ? 30.300 -29.385 -34.004 1.00 37.78 211 LYS A C 1
ATOM 1634 O O . LYS A 1 211 ? 31.059 -28.898 -34.842 1.00 37.78 211 LYS A O 1
ATOM 1639 N N . VAL A 1 212 ? 30.665 -30.266 -33.078 1.00 45.06 212 VAL A N 1
ATOM 1640 C CA . VAL A 1 212 ? 31.831 -31.152 -33.193 1.00 45.06 212 VAL A CA 1
ATOM 1641 C C . VAL A 1 212 ? 31.352 -32.465 -33.793 1.00 45.06 212 VAL A C 1
ATOM 1643 O O . VAL A 1 212 ? 30.262 -32.922 -33.374 1.00 45.06 212 VAL A O 1
#

Sequence (212 aa):
MLTELAPFMKGLLSFLGIILGVLAVVAVAAMLWLAVLVFRTWRQQRGMRVITCPENHKTAAVEVSVPHLIKTKLQGAPEFRLSQCSRWPEKAGCGQECLRQIETQAGGCLVHNTLAEWYRGKTCIICQVPLDPEEWSVHKPALCTPEGGAVSWDEIPVEAIPAVLESHQPLCWNCHIAVKLRSRHPDLVADRPWPVTGPCGERSGDEEVQKV

Foldseek 3Di:
DVPVCVVVVVVVVVVVVVVVVVVVVVVVVVVVVVVVVLVVVCVLQFAWFWFQDPVPRAIKTWHWDSVQQVVVVVVVHRDTDTPDIPCCVVCVPDPPPRVVVCVVCVPPRGLLNVLQVLLVVAAALAPRHRQHSVPPPDPHWWWQAQQQAIGHPVRDDSSCVVVCSVGIGTHGPVLNVVRVCCVVCVVPDDDDDDPGDHSNHDDDDDPDPPDD